Protein AF-A0A6N7XTQ5-F1 (afdb_monomer_lite)

InterPro domains:
  IPR001127 Phosphotransferase system, sugar-specific permease EIIA type 1 [PF00358] (87-210)
  IPR001127 Phosphotransferase system, sugar-specific permease EIIA type 1 [PS51093] (103-207)
  IPR001127 Phosphotransferase system, sugar-specific permease EIIA type 1 [TIGR00830] (87-206)
  IPR011055 Duplicated hybrid motif [G3DSA:2.70.70.10] (81-230)
  IPR011055 Duplicated hybrid motif [SSF51261] (85-230)
  IPR050890 Phosphotransferase system EIIA component [PTHR45008] (86-227)

Secondary structure (DSSP, 8-state):
----------------SS--------------------------------------S-SSSS--SSSS-S-PPP--TTS---TT-EEEPSSSEEEEEGGGSS-HHHHTTTT-EEEEEEESSSEEE-SSSEEEEEE-TTSSEEEEEESSS-EEEEEESSSGGGGTTTTEEES--TT-EE-TT-EEEEE-HHHHHHTTS---EEEEE--S-TT--EEE--EEE-TTSEEEEE-

Organism: NCBI:txid2652279

Foldseek 3Di:
DDDDDDDDDDDDDPPPDPDDDDDDDDDDDDDDDDDDDDDDDDDDDDDDDDDDDDDDPPDDPPPPPDQDDPPPDDDDPPQQDDAWDFFFFQAWAFKDAQCVDPDCCRNVCVQAGWIKGQHPFQWGWGRAFFFFADAGQLRQKTWTAHPSGWIKIKGWWDPSSVVSVPQKAAPDDHRDGHGQLHTGIGGDCCVCVVVVTGGMIIMGGRDPDPPKDKDADGTGHHRRHTGITID

Structure (mmCIF, N/CA/C/O backbone):
data_AF-A0A6N7XTQ5-F1
#
_entry.id   AF-A0A6N7XTQ5-F1
#
loop_
_atom_site.group_PDB
_atom_site.id
_atom_site.type_symbol
_atom_site.label_atom_id
_atom_site.label_alt_id
_atom_site.label_comp_id
_atom_site.label_asym_id
_atom_site.label_entity_id
_atom_site.label_seq_id
_atom_site.pdbx_PDB_ins_code
_atom_site.Cartn_x
_atom_site.Cartn_y
_atom_site.Cartn_z
_atom_site.occupancy
_atom_site.B_iso_or_equiv
_atom_site.auth_seq_id
_atom_site.auth_comp_id
_atom_site.auth_asym_id
_atom_site.auth_atom_id
_atom_site.pdbx_PDB_model_num
ATOM 1 N N . MET A 1 1 ? 7.850 7.878 -57.734 1.00 38.47 1 MET A N 1
ATOM 2 C CA . MET A 1 1 ? 9.104 8.313 -58.405 1.00 38.47 1 MET A CA 1
ATOM 3 C C . MET A 1 1 ? 9.127 9.841 -58.423 1.00 38.47 1 MET A C 1
ATOM 5 O O . MET A 1 1 ? 8.024 10.364 -58.547 1.00 38.47 1 MET A O 1
ATOM 9 N N . PRO A 1 2 ? 10.278 10.559 -58.374 1.00 47.88 2 PRO A N 1
ATOM 10 C CA . PRO A 1 2 ? 11.651 10.176 -57.954 1.00 47.88 2 PRO A CA 1
ATOM 11 C C . PRO A 1 2 ? 11.787 10.187 -56.404 1.00 47.88 2 PRO A C 1
ATOM 13 O O . PRO A 1 2 ? 10.756 10.199 -55.745 1.00 47.88 2 PRO A O 1
ATOM 16 N N . ARG A 1 3 ? 12.944 10.078 -55.713 1.00 35.97 3 ARG A N 1
ATOM 17 C CA . ARG A 1 3 ? 14.326 9.633 -56.060 1.00 35.97 3 ARG A CA 1
ATOM 18 C C . ARG A 1 3 ? 15.488 10.650 -56.296 1.00 35.97 3 ARG A C 1
ATOM 20 O O . ARG A 1 3 ? 16.311 10.402 -57.171 1.00 35.97 3 ARG A O 1
ATOM 27 N N . TRP A 1 4 ? 15.643 11.691 -55.467 1.00 31.36 4 TRP A N 1
ATOM 28 C CA . TRP A 1 4 ? 16.930 12.394 -55.169 1.00 31.36 4 TRP A CA 1
ATOM 29 C C . TRP A 1 4 ? 17.080 12.442 -53.621 1.00 31.36 4 TRP A C 1
ATOM 31 O O . TRP A 1 4 ? 16.071 12.675 -52.967 1.00 31.36 4 TRP A O 1
ATOM 41 N N . ARG A 1 5 ? 18.159 12.006 -52.932 1.00 36.38 5 ARG A N 1
ATOM 42 C CA . ARG A 1 5 ? 19.589 12.438 -52.881 1.00 36.38 5 ARG A CA 1
ATOM 43 C C . ARG A 1 5 ? 19.755 13.900 -52.392 1.00 36.38 5 ARG A C 1
ATOM 45 O O . ARG A 1 5 ? 19.101 14.763 -52.954 1.00 36.38 5 ARG A O 1
ATOM 52 N N . SER A 1 6 ? 20.567 14.244 -51.371 1.00 37.03 6 SER A N 1
ATOM 53 C CA . SER A 1 6 ? 21.708 13.547 -50.711 1.00 37.03 6 SER A CA 1
ATOM 54 C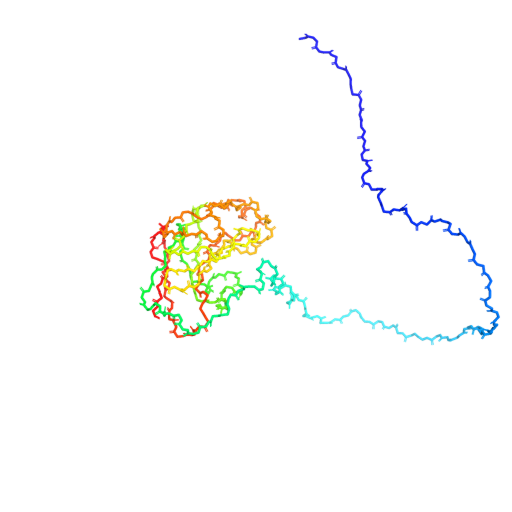 C . SER A 1 6 ? 21.899 13.896 -49.209 1.00 37.03 6 SER A C 1
ATOM 56 O O . SER A 1 6 ? 21.392 14.909 -48.743 1.00 37.03 6 SER A O 1
ATOM 58 N N . SER A 1 7 ? 22.693 13.087 -48.487 1.00 38.50 7 SER A N 1
ATOM 59 C CA . SER A 1 7 ? 23.313 13.337 -47.152 1.00 38.50 7 SER A CA 1
ATOM 60 C C . SER A 1 7 ? 24.531 14.319 -47.251 1.00 38.50 7 SER A C 1
ATOM 62 O O . SER A 1 7 ? 24.728 14.791 -48.375 1.00 38.50 7 SER A O 1
ATOM 64 N N . PRO A 1 8 ? 25.392 14.625 -46.221 1.00 48.84 8 PRO A N 1
ATOM 65 C CA . PRO A 1 8 ? 25.705 13.893 -44.961 1.00 48.84 8 PRO A CA 1
ATOM 66 C C . PRO A 1 8 ? 26.012 14.713 -43.660 1.00 48.84 8 PRO A C 1
ATOM 68 O O . PRO A 1 8 ? 26.135 15.931 -43.696 1.00 48.84 8 PRO A O 1
ATOM 71 N N . SER A 1 9 ? 26.263 13.976 -42.552 1.00 35.12 9 SER A N 1
ATOM 72 C CA . SER A 1 9 ? 27.013 14.357 -41.314 1.00 35.12 9 SER A CA 1
ATOM 73 C C . SER A 1 9 ? 26.434 15.522 -40.455 1.00 35.12 9 SER A C 1
ATOM 75 O O . SER A 1 9 ? 25.570 16.258 -40.904 1.00 35.12 9 SER A O 1
ATOM 77 N N . TRP A 1 10 ? 26.714 15.693 -39.149 1.00 28.66 10 TRP A N 1
ATOM 78 C CA . TRP A 1 10 ? 27.982 15.642 -38.389 1.00 28.66 10 TRP A CA 1
ATOM 79 C C . TRP A 1 10 ? 27.887 15.050 -36.964 1.00 28.66 10 TRP A C 1
ATOM 81 O O . TRP A 1 10 ? 26.811 14.826 -36.420 1.00 28.66 10 TRP A O 1
ATOM 91 N N . TRP A 1 11 ? 29.059 14.796 -36.368 1.00 27.91 11 TRP A N 1
ATOM 92 C CA . TRP A 1 11 ? 29.267 14.133 -35.071 1.00 27.91 11 TRP A CA 1
ATOM 93 C C . TRP A 1 11 ? 29.486 15.149 -33.924 1.00 27.91 11 TRP A C 1
ATOM 95 O O . TRP A 1 11 ? 30.121 16.177 -34.134 1.00 27.91 11 TRP A O 1
ATOM 105 N N . THR A 1 12 ? 29.001 14.824 -32.716 1.00 35.66 12 THR A N 1
ATOM 106 C CA . THR A 1 12 ? 29.481 15.227 -31.362 1.00 35.66 12 THR A CA 1
ATOM 107 C C . THR A 1 12 ? 30.146 16.607 -31.122 1.00 35.66 12 THR A C 1
ATOM 109 O O . THR A 1 12 ? 31.218 16.863 -31.664 1.00 35.66 12 THR A O 1
ATOM 112 N N . SER A 1 13 ? 29.685 17.402 -30.129 1.00 36.38 13 SER A N 1
ATOM 113 C CA . SER A 1 13 ? 30.591 18.171 -29.213 1.00 36.38 13 SER A CA 1
ATOM 114 C C . SER A 1 13 ? 29.922 19.014 -28.093 1.00 36.38 13 SER A C 1
ATOM 116 O O . SER A 1 13 ? 30.170 20.210 -27.960 1.00 36.38 13 SER A O 1
ATOM 118 N N . SER A 1 14 ? 29.178 18.407 -27.160 1.00 36.53 14 SER A N 1
ATOM 119 C CA . SER A 1 14 ? 28.643 19.102 -25.961 1.00 36.53 14 SER A CA 1
ATOM 120 C C . SER A 1 14 ? 29.577 19.111 -24.725 1.00 36.53 14 SER A C 1
ATOM 122 O O . SER A 1 14 ? 29.123 19.220 -23.590 1.00 36.53 14 SER A O 1
ATOM 124 N N . ARG A 1 15 ? 30.909 19.051 -24.906 1.00 41.84 15 ARG A N 1
ATOM 125 C CA . ARG A 1 15 ? 31.909 19.176 -23.814 1.00 41.84 15 ARG A CA 1
ATOM 126 C C . ARG A 1 15 ? 32.764 20.443 -23.947 1.00 41.84 15 ARG A C 1
ATOM 128 O O . ARG A 1 15 ? 33.962 20.357 -24.220 1.00 41.84 15 ARG A O 1
ATOM 135 N N . ARG A 1 16 ? 32.173 21.639 -23.774 1.00 41.66 16 ARG A N 1
ATOM 136 C CA . ARG A 1 16 ? 32.945 22.905 -23.831 1.00 41.66 16 ARG A CA 1
ATOM 137 C C . ARG A 1 16 ? 32.395 24.105 -23.028 1.00 41.66 16 ARG A C 1
ATOM 139 O O . ARG A 1 16 ? 32.577 25.241 -23.449 1.00 41.66 16 ARG A O 1
ATOM 146 N N . CYS A 1 17 ? 31.791 23.886 -21.852 1.00 39.03 17 CYS A N 1
ATOM 147 C CA . CYS A 1 17 ? 31.329 24.988 -20.978 1.00 39.03 17 CYS A CA 1
ATOM 148 C C . CYS A 1 17 ? 32.229 25.281 -19.750 1.00 39.03 17 CYS A C 1
ATOM 150 O O . CYS A 1 17 ? 32.142 26.357 -19.166 1.00 39.03 17 CYS A O 1
ATOM 152 N N . CYS A 1 18 ? 33.142 24.379 -19.366 1.00 37.47 18 CYS A N 1
ATOM 153 C CA . CYS A 1 18 ? 33.957 24.511 -18.145 1.00 37.47 18 CYS A CA 1
ATOM 154 C C . CYS A 1 18 ? 35.433 24.882 -18.431 1.00 37.47 18 CYS A C 1
ATOM 156 O O . CYS A 1 18 ? 36.343 24.123 -18.105 1.00 37.47 18 CYS A O 1
ATOM 158 N N . ARG A 1 19 ? 35.693 26.023 -19.103 1.00 39.22 19 ARG A N 1
ATOM 159 C CA . ARG A 1 19 ? 37.057 26.608 -19.242 1.00 39.22 19 ARG A CA 1
ATOM 160 C C . ARG A 1 19 ? 37.073 28.077 -19.729 1.00 39.22 19 ARG A C 1
ATOM 162 O O . ARG A 1 19 ? 37.626 28.389 -20.779 1.00 39.22 19 ARG A O 1
ATOM 169 N N . ARG A 1 20 ? 36.489 29.012 -18.961 1.00 37.22 20 ARG A N 1
ATOM 170 C CA . ARG A 1 20 ? 36.657 30.476 -19.161 1.00 37.22 20 ARG A CA 1
ATOM 171 C C . ARG A 1 20 ? 36.649 31.265 -17.837 1.00 37.22 20 ARG A C 1
ATOM 173 O O . ARG A 1 20 ? 35.650 31.891 -17.502 1.00 37.22 20 ARG A O 1
ATOM 180 N N . ARG A 1 21 ? 37.770 31.270 -17.098 1.00 36.22 21 ARG A N 1
ATOM 181 C CA . ARG A 1 21 ? 38.039 32.251 -16.014 1.00 36.22 21 ARG A CA 1
ATOM 182 C C . ARG A 1 21 ? 39.536 32.388 -15.661 1.00 36.22 21 ARG A C 1
ATOM 184 O O . ARG A 1 21 ? 39.934 32.261 -14.513 1.00 36.22 21 ARG A O 1
ATOM 191 N N . GLN A 1 22 ? 40.373 32.654 -16.668 1.00 36.47 22 GLN A N 1
ATOM 192 C CA . GLN A 1 22 ? 41.776 33.073 -16.498 1.00 36.47 22 GLN A CA 1
ATOM 193 C C . GLN A 1 22 ? 42.164 34.074 -17.601 1.00 36.47 22 GLN A C 1
ATOM 195 O O . GLN A 1 22 ? 42.159 33.686 -18.767 1.00 36.47 22 GLN A O 1
ATOM 200 N N . ALA A 1 23 ? 42.467 35.329 -17.233 1.00 33.12 23 ALA A N 1
ATOM 201 C CA . ALA A 1 23 ? 43.333 36.311 -17.925 1.00 33.12 23 ALA A CA 1
ATOM 202 C C . ALA A 1 23 ? 43.114 37.730 -17.347 1.00 33.12 23 ALA A C 1
ATOM 204 O O . ALA A 1 23 ? 41.965 38.086 -17.096 1.00 33.12 23 ALA A O 1
ATOM 205 N N . ARG A 1 24 ? 44.184 38.554 -17.281 1.00 38.94 24 ARG A N 1
ATOM 206 C CA . ARG A 1 24 ? 44.233 39.960 -16.775 1.00 38.94 24 ARG A CA 1
ATOM 207 C C . ARG A 1 24 ? 44.002 40.051 -15.243 1.00 38.94 24 ARG A C 1
ATOM 209 O O . ARG A 1 24 ? 43.007 39.535 -14.758 1.00 38.94 24 ARG A O 1
ATOM 216 N N . GLY A 1 25 ? 44.858 40.629 -14.389 1.00 30.44 25 GLY A N 1
ATOM 217 C CA . GLY A 1 25 ? 46.090 41.425 -14.569 1.00 30.44 25 GLY A CA 1
ATOM 218 C C . GLY A 1 25 ? 45.796 42.927 -14.713 1.00 30.44 25 GLY A C 1
ATOM 219 O O . GLY A 1 25 ? 44.941 43.268 -15.522 1.00 30.44 25 GLY A O 1
ATOM 220 N N . THR A 1 26 ? 46.449 43.872 -14.014 1.00 35.06 26 THR A N 1
ATOM 221 C CA . THR A 1 26 ? 47.544 43.841 -12.990 1.00 35.06 26 THR A CA 1
ATOM 222 C C . THR A 1 26 ? 47.615 45.265 -12.341 1.00 35.06 26 THR A C 1
ATOM 224 O O . THR A 1 26 ? 46.973 46.162 -12.875 1.00 35.06 26 THR A O 1
ATOM 227 N N . THR A 1 27 ? 48.296 45.646 -11.240 1.00 34.34 27 THR A N 1
ATOM 228 C CA . THR A 1 27 ? 49.476 45.130 -10.487 1.00 34.34 27 THR A CA 1
ATOM 229 C C . THR A 1 27 ? 49.311 45.432 -8.953 1.00 34.34 27 THR A C 1
ATOM 231 O O . THR A 1 27 ? 48.258 45.042 -8.473 1.00 34.34 27 THR A O 1
ATOM 234 N N . LEU A 1 28 ? 50.142 46.065 -8.077 1.00 32.34 28 LEU A N 1
ATOM 235 C CA . LEU A 1 28 ? 51.505 46.679 -8.043 1.00 32.34 28 LEU A CA 1
ATOM 236 C C . LEU A 1 28 ? 52.006 46.852 -6.560 1.00 32.34 28 LEU A C 1
ATOM 238 O O . LEU A 1 28 ? 51.228 47.305 -5.734 1.00 32.34 28 LEU A O 1
ATOM 242 N N . ARG A 1 29 ? 53.310 46.625 -6.276 1.00 31.41 29 ARG A N 1
ATOM 243 C CA . ARG A 1 29 ? 54.172 47.126 -5.145 1.00 31.41 29 ARG A CA 1
ATOM 244 C C . ARG A 1 29 ? 53.868 46.849 -3.642 1.00 31.41 29 ARG A C 1
ATOM 246 O O . ARG A 1 29 ? 52.873 47.301 -3.100 1.00 31.41 29 ARG A O 1
ATOM 253 N N . GLY A 1 30 ? 54.921 46.378 -2.945 1.00 29.55 30 GLY A N 1
ATOM 254 C CA . GLY A 1 30 ? 55.167 46.520 -1.489 1.00 29.55 30 GLY A CA 1
ATOM 255 C C . GLY A 1 30 ? 54.893 45.253 -0.654 1.00 29.55 30 GLY A C 1
ATOM 256 O O . GLY A 1 30 ? 53.843 44.656 -0.831 1.00 29.55 30 GLY A O 1
ATOM 257 N N . LEU A 1 31 ? 55.761 44.776 0.256 1.00 36.19 31 LEU A N 1
ATOM 258 C CA . LEU A 1 31 ? 57.140 45.159 0.625 1.00 36.19 31 LEU A CA 1
ATOM 259 C C . LEU A 1 31 ? 58.028 43.908 0.886 1.00 36.19 31 LEU A C 1
ATOM 261 O O . LEU A 1 31 ? 57.532 42.799 1.048 1.00 36.19 31 LEU A O 1
ATOM 265 N N . ARG A 1 32 ? 59.346 44.162 0.926 1.00 30.98 32 ARG A N 1
ATOM 266 C CA . ARG A 1 32 ? 60.434 43.538 1.725 1.00 30.98 32 ARG A CA 1
ATOM 267 C C . ARG A 1 32 ? 60.020 42.732 2.970 1.00 30.98 32 ARG A C 1
ATOM 269 O O . ARG A 1 32 ? 59.033 43.091 3.599 1.00 30.98 32 ARG A O 1
ATOM 276 N N . ASP A 1 33 ? 60.803 41.793 3.509 1.00 32.06 33 ASP A N 1
ATOM 277 C CA . ASP A 1 33 ? 62.029 41.051 3.114 1.00 32.06 33 ASP A CA 1
ATOM 278 C C . ASP A 1 33 ? 62.091 39.827 4.080 1.00 32.06 33 ASP A C 1
ATOM 280 O O . ASP A 1 33 ? 61.643 39.966 5.219 1.00 32.06 33 ASP A O 1
ATOM 284 N N . GLY A 1 34 ? 62.636 38.648 3.717 1.00 30.77 34 GLY A N 1
ATOM 285 C CA . GLY A 1 34 ? 62.798 37.565 4.722 1.00 30.77 34 GLY A CA 1
ATOM 286 C C . GLY A 1 34 ? 63.024 36.113 4.261 1.00 30.77 34 GLY A C 1
ATOM 287 O O . GLY A 1 34 ? 62.082 35.351 4.094 1.00 30.77 34 GLY A O 1
ATOM 288 N N . SER A 1 35 ? 64.299 35.731 4.147 1.00 30.83 35 SER A N 1
ATOM 289 C CA . SER A 1 35 ? 64.897 34.389 4.353 1.00 30.83 35 SER A CA 1
ATOM 290 C C . SER A 1 35 ? 64.016 33.210 4.845 1.00 30.83 35 SER A C 1
ATOM 292 O O . SER A 1 35 ? 63.544 33.249 5.979 1.00 30.83 35 SER A O 1
ATOM 294 N N . ALA A 1 36 ? 63.983 32.089 4.094 1.00 32.56 36 ALA A N 1
ATOM 295 C CA . ALA A 1 36 ? 64.642 30.819 4.497 1.00 32.56 36 ALA A CA 1
ATOM 296 C C . ALA A 1 36 ? 64.381 29.623 3.537 1.00 32.56 36 ALA A C 1
ATOM 298 O O . ALA A 1 36 ? 63.242 29.240 3.283 1.00 32.56 36 ALA A O 1
ATOM 299 N N . ALA A 1 37 ? 65.458 28.978 3.075 1.00 34.47 37 ALA A N 1
ATOM 300 C CA . ALA A 1 37 ? 65.531 27.642 2.450 1.00 34.47 37 ALA A CA 1
ATOM 301 C C . ALA A 1 37 ? 67.013 27.185 2.550 1.00 34.47 37 ALA A C 1
ATOM 303 O O . ALA A 1 37 ? 67.866 28.075 2.497 1.00 34.47 37 ALA A O 1
ATOM 304 N N . PRO A 1 38 ? 67.368 25.884 2.705 1.00 42.41 38 PRO A N 1
ATOM 305 C CA . PRO A 1 38 ? 66.877 24.780 1.868 1.00 42.41 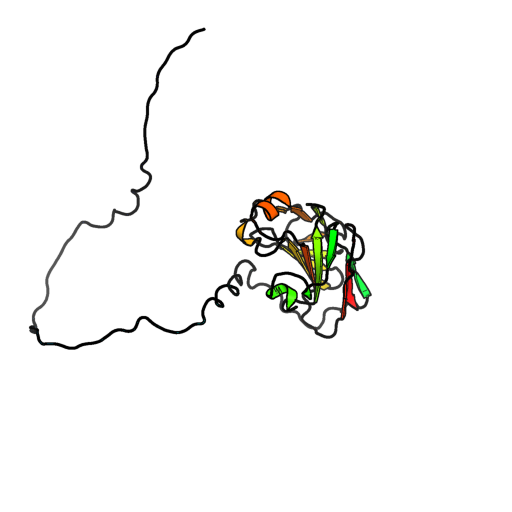38 PRO A CA 1
ATOM 306 C C . PRO A 1 38 ? 66.584 23.437 2.595 1.00 42.41 38 PRO A C 1
ATOM 308 O O . PRO A 1 38 ? 66.628 23.325 3.815 1.00 42.41 38 PRO A O 1
ATOM 311 N N . ARG A 1 39 ? 66.275 22.404 1.793 1.00 36.34 39 ARG A N 1
ATOM 312 C CA . ARG A 1 39 ? 66.266 20.955 2.128 1.00 36.34 39 ARG A CA 1
ATOM 313 C C . ARG A 1 39 ? 67.688 20.352 1.874 1.00 36.34 39 ARG A C 1
ATOM 315 O O . ARG A 1 39 ? 68.573 21.154 1.577 1.00 36.34 39 ARG A O 1
ATOM 322 N N . PRO A 1 40 ? 67.941 19.014 1.792 1.00 53.19 40 PRO A N 1
ATOM 323 C CA . PRO A 1 40 ? 67.160 17.824 2.195 1.00 53.19 40 PRO A CA 1
ATOM 324 C C . PRO A 1 40 ? 67.952 16.700 2.927 1.00 53.19 40 PRO A C 1
ATOM 326 O O . PRO A 1 40 ? 69.081 16.383 2.564 1.00 53.19 40 PRO A O 1
ATOM 329 N N . SER A 1 41 ? 67.292 15.963 3.826 1.00 30.66 41 SER A N 1
ATOM 330 C CA . SER A 1 41 ? 67.647 14.588 4.253 1.00 30.66 41 SER A CA 1
ATOM 331 C C . SER A 1 41 ? 66.525 14.017 5.145 1.00 30.66 41 SER A C 1
ATOM 333 O O . SER A 1 41 ? 65.798 14.796 5.753 1.00 30.66 41 SER A O 1
ATOM 335 N N . ALA A 1 42 ? 66.287 12.707 5.278 1.00 30.36 42 ALA A N 1
ATOM 336 C CA . ALA A 1 42 ? 66.548 11.556 4.401 1.00 30.36 42 ALA A CA 1
ATOM 337 C C . ALA A 1 42 ? 65.627 10.377 4.833 1.00 30.36 42 ALA A C 1
ATOM 339 O O . ALA A 1 42 ? 64.963 10.474 5.856 1.00 30.36 42 ALA A O 1
ATOM 340 N N . LEU A 1 43 ? 65.614 9.286 4.051 1.00 34.34 43 LEU A N 1
ATOM 341 C CA . LEU A 1 43 ? 65.415 7.876 4.464 1.00 34.34 43 LEU A CA 1
ATOM 342 C C . LEU A 1 43 ? 64.492 7.534 5.666 1.00 34.34 43 LEU A C 1
ATOM 344 O O . LEU A 1 43 ? 64.878 7.746 6.808 1.00 34.34 43 LEU A O 1
ATOM 348 N N . LEU A 1 44 ? 63.377 6.839 5.387 1.00 36.12 44 LEU A N 1
ATOM 349 C CA . LEU A 1 44 ? 62.858 5.582 6.002 1.00 36.12 44 LEU A CA 1
ATOM 350 C C . LEU A 1 44 ? 61.376 5.435 5.559 1.00 36.12 44 LEU A C 1
ATOM 352 O O . LEU A 1 44 ? 60.623 6.398 5.590 1.00 36.12 44 LEU A O 1
ATOM 356 N N . SER A 1 45 ? 60.943 4.347 4.915 1.00 29.97 45 SER A N 1
ATOM 357 C CA . SER A 1 45 ? 60.805 2.958 5.398 1.00 29.97 45 SER A CA 1
ATOM 358 C C . SER A 1 45 ? 59.520 2.688 6.190 1.00 29.97 45 SER A C 1
ATOM 360 O O . SER A 1 45 ? 59.536 2.624 7.415 1.00 29.97 45 SER A O 1
ATOM 362 N N . CYS A 1 46 ? 58.438 2.414 5.462 1.00 32.91 46 CYS A N 1
ATOM 363 C CA . CYS A 1 46 ? 57.661 1.171 5.572 1.00 32.91 46 CYS A CA 1
ATOM 364 C C . CYS A 1 46 ? 56.881 0.997 4.251 1.00 32.91 46 CYS A C 1
ATOM 366 O O . CYS A 1 46 ? 56.620 1.973 3.554 1.00 32.91 46 CYS A O 1
ATOM 368 N N . GLY A 1 47 ? 56.589 -0.212 3.775 1.00 31.28 47 GLY A N 1
ATOM 369 C CA . GLY A 1 47 ? 56.175 -1.373 4.565 1.00 31.28 47 GLY A CA 1
ATOM 370 C C . GLY A 1 47 ? 54.648 -1.331 4.613 1.00 31.28 47 GLY A C 1
ATOM 371 O O . GLY A 1 47 ? 54.076 -0.656 5.453 1.00 31.28 47 GLY A O 1
ATOM 372 N N . CYS A 1 48 ? 53.982 -1.769 3.545 1.00 32.94 48 CYS A N 1
ATOM 373 C CA . CYS A 1 48 ? 53.515 -3.152 3.428 1.00 32.94 48 CYS A CA 1
ATOM 374 C C . CYS A 1 48 ? 52.524 -3.508 4.545 1.00 32.94 48 CYS A C 1
ATOM 376 O O . CYS A 1 48 ? 52.947 -3.752 5.666 1.00 32.94 48 CYS A O 1
ATOM 378 N N . PHE A 1 49 ? 51.235 -3.589 4.207 1.00 33.91 49 PHE A N 1
ATOM 379 C CA . PHE A 1 49 ? 50.476 -4.839 4.324 1.00 33.91 49 PHE A CA 1
ATOM 380 C C . PHE A 1 49 ? 49.158 -4.714 3.546 1.00 33.91 49 PHE A C 1
ATOM 382 O O . PHE A 1 49 ? 48.356 -3.823 3.807 1.00 33.91 49 PHE A O 1
ATOM 389 N N . CYS A 1 50 ? 48.932 -5.604 2.579 1.00 41.25 50 CYS A N 1
ATOM 390 C CA . CYS A 1 50 ? 47.627 -5.785 1.944 1.00 41.25 50 CYS A CA 1
ATOM 391 C C . CYS A 1 50 ? 47.025 -7.082 2.487 1.00 41.25 50 CYS A C 1
ATOM 393 O O . CYS A 1 50 ? 47.143 -8.124 1.844 1.00 41.25 50 CYS A O 1
ATOM 395 N N . TRP A 1 51 ? 46.458 -7.050 3.701 1.00 27.47 51 TRP A N 1
ATOM 396 C CA . TRP A 1 51 ? 45.684 -8.186 4.208 1.00 27.47 51 TRP A CA 1
ATOM 397 C C . TRP A 1 51 ? 44.787 -7.872 5.413 1.00 27.47 51 TRP A C 1
ATOM 399 O O . TRP A 1 51 ? 45.120 -7.034 6.242 1.00 27.47 51 TRP A O 1
ATOM 409 N N . PHE A 1 52 ? 43.725 -8.679 5.504 1.00 29.83 52 PHE A N 1
ATOM 410 C CA . PHE A 1 52 ? 42.794 -8.899 6.620 1.00 29.83 52 PHE A CA 1
ATOM 411 C C . PHE A 1 52 ? 41.795 -7.810 7.047 1.00 29.83 52 PHE A C 1
ATOM 413 O O . PHE A 1 52 ? 42.101 -6.628 7.129 1.00 29.83 52 PHE A O 1
ATOM 420 N N . LEU A 1 53 ? 40.604 -8.332 7.389 1.00 33.50 53 LEU A N 1
ATOM 421 C CA . LEU A 1 53 ? 39.350 -7.681 7.792 1.00 33.50 53 LEU A CA 1
ATOM 422 C C . LEU A 1 53 ? 38.792 -6.670 6.761 1.00 33.50 53 LEU A C 1
ATOM 424 O O . LEU A 1 53 ? 39.511 -5.911 6.129 1.00 33.50 53 LEU A O 1
ATOM 428 N N . GLY A 1 54 ? 37.491 -6.642 6.488 1.00 36.62 54 GLY A N 1
ATOM 429 C CA . GLY A 1 54 ? 36.372 -7.236 7.225 1.00 36.62 54 GLY A CA 1
ATOM 430 C C . GLY A 1 54 ? 35.411 -6.121 7.619 1.00 36.62 54 GLY A C 1
ATOM 431 O O . GLY A 1 54 ? 35.867 -5.077 8.061 1.00 36.62 54 GLY A O 1
ATOM 432 N N . GLU A 1 55 ? 34.110 -6.343 7.422 1.00 47.34 55 GLU A N 1
ATOM 433 C CA . GLU A 1 55 ? 33.025 -5.412 7.776 1.00 47.34 55 GLU A CA 1
ATOM 434 C C . GLU A 1 55 ? 33.119 -3.996 7.165 1.00 47.34 55 GLU A C 1
ATOM 436 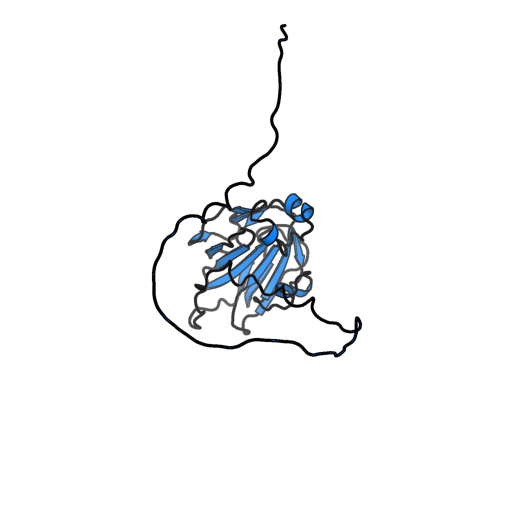O O . GLU A 1 55 ? 33.784 -3.112 7.697 1.00 47.34 55 GLU A O 1
ATOM 441 N N . ARG A 1 56 ? 32.360 -3.752 6.079 1.00 38.06 56 ARG A N 1
ATOM 442 C CA . ARG A 1 56 ? 31.616 -2.490 5.816 1.00 38.06 56 ARG A CA 1
ATOM 443 C C . ARG A 1 56 ? 30.838 -2.538 4.495 1.00 38.06 56 ARG A C 1
ATOM 445 O O . ARG A 1 56 ? 31.126 -1.809 3.552 1.00 38.06 56 ARG A O 1
ATOM 452 N N . CYS A 1 57 ? 29.799 -3.372 4.462 1.00 27.38 57 CYS A N 1
ATOM 453 C CA . CYS A 1 57 ? 28.698 -3.228 3.498 1.00 27.38 57 CYS A CA 1
ATOM 454 C C . CYS A 1 57 ? 27.408 -2.680 4.153 1.00 27.38 57 CYS A C 1
ATOM 456 O O . CYS A 1 57 ? 26.447 -2.361 3.464 1.00 27.38 57 CYS A O 1
ATOM 458 N N . LEU A 1 58 ? 27.402 -2.519 5.483 1.00 31.55 58 LEU A N 1
ATOM 459 C CA . LEU A 1 58 ? 26.257 -2.079 6.285 1.00 31.55 58 LEU A CA 1
ATOM 460 C C . LEU A 1 58 ? 26.332 -0.572 6.613 1.00 31.55 58 LEU A C 1
ATOM 462 O O . LEU A 1 58 ? 26.449 -0.195 7.775 1.00 31.55 58 LEU A O 1
ATOM 466 N N . LEU A 1 59 ? 26.344 0.301 5.594 1.00 31.47 59 LEU A N 1
ATOM 467 C CA . LEU A 1 59 ? 26.282 1.761 5.814 1.00 31.47 59 LEU A CA 1
ATOM 468 C C . LEU A 1 59 ? 25.737 2.584 4.625 1.00 31.47 59 LEU A C 1
ATOM 470 O O . LEU A 1 59 ? 26.232 3.675 4.360 1.00 31.47 59 LEU A O 1
ATOM 474 N N . MET A 1 60 ? 24.739 2.069 3.896 1.00 30.16 60 MET A N 1
ATOM 475 C CA . MET A 1 60 ? 23.996 2.846 2.877 1.00 30.16 60 MET A CA 1
ATOM 476 C C . MET A 1 60 ? 22.462 2.725 2.980 1.00 30.16 60 MET A C 1
ATOM 478 O O . MET A 1 60 ? 21.758 3.523 2.376 1.00 30.16 60 MET A O 1
ATOM 482 N N . ALA A 1 61 ? 21.933 1.803 3.794 1.00 33.00 61 ALA A N 1
ATOM 483 C CA . ALA A 1 61 ? 20.491 1.550 3.946 1.00 33.00 61 ALA A CA 1
ATOM 484 C C . ALA A 1 61 ? 19.758 2.503 4.926 1.00 33.00 61 ALA A C 1
ATOM 486 O O . ALA A 1 61 ? 18.653 2.211 5.365 1.00 33.00 61 ALA A O 1
ATOM 487 N N . VAL A 1 62 ? 20.367 3.633 5.305 1.00 37.78 62 VAL A N 1
ATOM 488 C CA . VAL A 1 62 ? 19.746 4.667 6.163 1.00 37.78 62 VAL A CA 1
ATOM 489 C C . VAL A 1 62 ? 20.051 6.044 5.567 1.00 37.78 62 VAL A C 1
ATOM 491 O O . VAL A 1 62 ? 20.815 6.832 6.124 1.00 37.78 62 VAL A O 1
ATOM 494 N N . ALA A 1 63 ? 19.528 6.294 4.362 1.00 35.16 63 ALA A N 1
ATOM 495 C CA . ALA A 1 63 ? 19.866 7.485 3.580 1.00 35.16 63 ALA A CA 1
ATOM 496 C C . ALA A 1 63 ? 18.737 8.043 2.686 1.00 35.16 63 ALA A C 1
ATOM 498 O O . ALA A 1 63 ? 19.035 8.801 1.76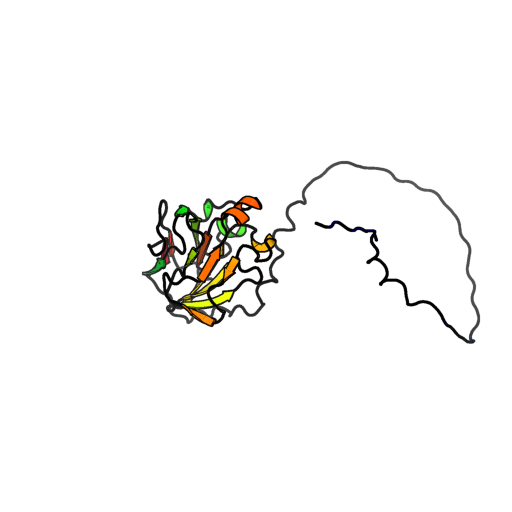7 1.00 35.16 63 ALA A O 1
ATOM 499 N N . ASP A 1 64 ? 17.459 7.773 2.987 1.00 37.50 64 ASP A N 1
ATOM 500 C CA . ASP A 1 64 ? 16.371 8.664 2.540 1.00 37.50 64 ASP A CA 1
ATOM 501 C C . ASP A 1 64 ? 15.490 9.169 3.693 1.00 37.50 64 ASP A C 1
ATOM 503 O O . ASP A 1 64 ? 14.289 8.931 3.784 1.00 37.50 64 ASP A O 1
ATOM 507 N N . LYS A 1 65 ? 16.125 9.942 4.577 1.00 36.59 65 LYS A N 1
ATOM 508 C CA . LYS A 1 65 ? 15.442 10.850 5.509 1.00 36.59 65 LYS A CA 1
ATOM 509 C C . LYS A 1 65 ? 15.271 12.248 4.876 1.00 36.59 65 LYS A C 1
ATOM 511 O O . LYS A 1 65 ? 15.478 13.249 5.553 1.00 36.59 65 LYS A O 1
ATOM 516 N N . SER A 1 66 ? 15.043 12.332 3.554 1.00 36.72 66 SER A N 1
ATOM 517 C CA . SER A 1 66 ? 15.112 13.600 2.798 1.00 36.72 66 SER A CA 1
ATOM 518 C C . SER A 1 66 ? 14.053 13.776 1.692 1.00 36.72 66 SER A C 1
ATOM 520 O O . SER A 1 66 ? 13.829 14.904 1.237 1.00 36.72 66 SER A O 1
ATOM 522 N N . ALA A 1 67 ? 13.380 12.707 1.257 1.00 42.06 67 ALA A N 1
ATOM 523 C CA . ALA A 1 67 ? 12.244 12.772 0.337 1.00 42.06 67 ALA A CA 1
ATOM 524 C C . ALA A 1 67 ? 10.924 13.130 1.037 1.00 42.06 67 ALA A C 1
ATOM 526 O O . ALA A 1 67 ? 10.092 13.801 0.422 1.00 42.06 67 ALA A O 1
ATOM 527 N N . LEU A 1 68 ? 10.764 12.747 2.309 1.00 40.03 68 LEU A N 1
ATOM 528 C CA . LEU A 1 68 ? 9.757 13.309 3.211 1.00 40.03 68 LEU A CA 1
ATOM 529 C C . LEU A 1 68 ? 10.280 14.642 3.771 1.00 40.03 68 LEU A C 1
ATOM 531 O O . LEU A 1 68 ? 11.453 14.746 4.132 1.00 40.03 68 LEU A O 1
ATOM 535 N N . GLY A 1 69 ? 9.426 15.666 3.824 1.00 35.22 69 GLY A N 1
ATOM 536 C CA . GLY A 1 69 ? 9.750 16.923 4.504 1.00 35.22 69 GLY A CA 1
ATOM 537 C C . GLY A 1 69 ? 9.781 16.743 6.024 1.00 35.22 69 GLY A C 1
ATOM 538 O O . GLY A 1 69 ? 9.047 15.917 6.563 1.00 35.22 69 GLY A O 1
ATOM 539 N N . GLU A 1 70 ? 10.588 17.541 6.728 1.00 46.56 70 GLU A N 1
ATOM 540 C CA . GLU A 1 70 ? 10.650 17.567 8.204 1.00 46.56 70 GLU A CA 1
ATOM 541 C C . GLU A 1 70 ? 9.445 18.336 8.809 1.00 46.56 70 GLU A C 1
ATOM 543 O O . GLU A 1 70 ? 9.599 19.141 9.720 1.00 46.56 70 GLU A O 1
ATOM 548 N N . ASP A 1 71 ? 8.243 18.064 8.286 1.00 39.94 71 ASP A N 1
ATOM 549 C CA . ASP A 1 71 ? 6.934 18.597 8.700 1.00 39.94 71 ASP A CA 1
ATOM 550 C C . ASP A 1 71 ? 5.940 17.452 9.017 1.00 39.94 71 ASP A C 1
ATOM 552 O O . ASP A 1 71 ? 4.721 17.619 8.947 1.00 39.94 71 ASP A O 1
ATOM 556 N N . LEU A 1 72 ? 6.442 16.259 9.376 1.00 46.03 72 LEU A N 1
ATOM 557 C CA . LEU A 1 72 ? 5.599 15.227 9.990 1.00 46.03 72 LEU A CA 1
ATOM 558 C C . LEU A 1 72 ? 5.060 15.776 11.324 1.00 46.03 72 LEU A C 1
ATOM 560 O O . LEU A 1 72 ? 5.866 16.138 12.188 1.00 46.03 72 LEU A O 1
ATOM 564 N N . PRO A 1 73 ? 3.730 15.859 11.523 1.00 42.47 73 PRO A N 1
ATOM 565 C CA . PRO A 1 73 ? 3.174 16.426 12.740 1.00 42.47 73 PRO A CA 1
ATOM 566 C C . PRO A 1 73 ? 3.571 15.566 13.940 1.00 42.47 73 PRO A C 1
ATOM 568 O O . PRO A 1 73 ? 3.414 14.346 13.924 1.00 42.47 73 PRO A O 1
ATOM 571 N N . ALA A 1 74 ? 4.065 16.207 15.000 1.00 41.03 74 ALA A N 1
ATOM 572 C CA . ALA A 1 74 ? 4.318 15.518 16.256 1.00 41.03 74 ALA A CA 1
ATOM 573 C C . ALA A 1 74 ? 2.994 14.942 16.780 1.00 41.03 74 ALA A C 1
ATOM 575 O O . ALA A 1 74 ? 2.044 15.687 17.026 1.00 41.03 74 ALA A O 1
ATOM 576 N N . THR A 1 75 ? 2.933 13.621 16.933 1.00 44.66 75 THR A N 1
ATOM 577 C CA . THR A 1 75 ? 1.747 12.890 17.386 1.00 44.66 75 THR A CA 1
ATOM 578 C C . THR A 1 75 ? 1.459 13.211 18.849 1.00 44.66 75 THR A C 1
ATOM 580 O O . THR A 1 75 ? 1.998 12.569 19.755 1.00 44.66 75 THR A O 1
ATOM 583 N N . ASP A 1 76 ? 0.623 14.218 19.103 1.00 46.97 76 ASP A N 1
ATOM 584 C CA . ASP A 1 76 ? 0.113 14.450 20.449 1.00 46.97 76 ASP A CA 1
ATOM 585 C C . ASP A 1 76 ? -0.840 13.313 20.866 1.00 46.97 76 ASP A C 1
ATOM 587 O O . ASP A 1 76 ? -1.587 12.750 20.061 1.00 46.97 76 ASP A O 1
ATOM 591 N N . GLY A 1 77 ? -0.791 12.947 22.147 1.00 47.00 77 GLY A N 1
ATOM 592 C CA . GLY A 1 77 ? -1.550 11.820 22.695 1.00 47.00 77 GLY A CA 1
ATOM 593 C C . GLY A 1 77 ? -3.038 12.097 22.943 1.00 47.00 77 GLY A C 1
ATOM 594 O O . GLY A 1 77 ? -3.644 11.369 23.727 1.00 47.00 77 GLY A O 1
ATOM 595 N N . SER A 1 78 ? -3.627 13.156 22.369 1.00 43.28 78 SER A N 1
ATOM 596 C CA . SER A 1 78 ? -5.033 13.531 22.607 1.00 43.28 78 SER A CA 1
ATOM 597 C C . SER A 1 78 ? -6.019 12.989 21.568 1.00 43.28 78 SER A C 1
ATOM 599 O O . SER A 1 78 ? -7.232 13.021 21.798 1.00 43.28 78 SER A O 1
ATOM 601 N N . ARG A 1 79 ? -5.531 12.471 20.433 1.00 56.66 79 ARG A N 1
ATOM 602 C CA . ARG A 1 79 ? -6.393 11.993 19.344 1.00 56.66 79 ARG A CA 1
ATOM 603 C C . ARG A 1 79 ? -7.162 10.721 19.754 1.00 56.66 79 ARG A C 1
ATOM 605 O O . ARG A 1 79 ? -6.546 9.795 20.286 1.00 56.66 79 ARG A O 1
ATOM 612 N N . PRO A 1 80 ? -8.488 10.622 19.516 1.00 51.16 80 PRO A N 1
ATOM 613 C CA . PRO A 1 80 ? -9.258 9.431 19.879 1.00 51.16 80 PRO A CA 1
ATOM 614 C C . PRO A 1 80 ? -8.746 8.172 19.162 1.00 51.16 80 PRO A C 1
ATOM 616 O O . PRO A 1 80 ? -8.855 8.064 17.945 1.00 51.16 80 PRO A O 1
ATOM 619 N N . ARG A 1 81 ? -8.204 7.204 19.912 1.00 56.56 81 ARG A N 1
ATOM 620 C CA . ARG A 1 81 ? -7.702 5.940 19.344 1.00 56.56 81 ARG A CA 1
ATOM 621 C C . ARG A 1 81 ? -8.873 5.017 18.956 1.00 56.56 81 ARG A C 1
ATOM 623 O O . ARG A 1 81 ? -9.667 4.675 19.838 1.00 56.56 81 ARG A O 1
ATOM 630 N N . PRO A 1 82 ? -8.997 4.590 17.686 1.00 55.66 82 PRO A N 1
ATOM 631 C CA . PRO A 1 82 ? -10.093 3.739 17.235 1.00 55.66 82 PRO A CA 1
ATOM 632 C C . PRO A 1 82 ? -9.814 2.256 17.511 1.00 55.66 82 PRO A C 1
ATOM 634 O O . PRO A 1 82 ? -9.215 1.550 16.702 1.00 55.66 82 PRO A O 1
ATOM 637 N N . ALA A 1 83 ? -10.305 1.757 18.642 1.00 59.38 83 ALA A N 1
ATOM 638 C CA . ALA A 1 83 ? -10.430 0.316 18.834 1.00 59.38 83 ALA A CA 1
ATOM 639 C C . ALA A 1 83 ? -11.514 -0.230 17.882 1.00 59.38 83 ALA A C 1
ATOM 641 O O . ALA A 1 83 ? -12.677 0.173 17.970 1.00 59.38 83 ALA A O 1
ATOM 642 N N . GLY A 1 84 ? -11.144 -1.141 16.980 1.00 74.25 84 GLY A N 1
ATOM 643 C CA . GLY A 1 84 ? -12.050 -1.816 16.045 1.00 74.25 84 GLY A CA 1
ATOM 644 C C . GLY A 1 84 ? -12.086 -1.276 14.608 1.00 74.25 84 GLY A C 1
ATOM 645 O O . GLY A 1 84 ? -12.996 -1.652 13.869 1.00 74.25 84 GLY A O 1
ATOM 646 N N . GLU A 1 85 ? -11.147 -0.420 14.187 1.00 86.31 85 GLU A N 1
ATOM 647 C CA . GLU A 1 85 ? -11.068 0.022 12.784 1.00 86.31 85 GLU A CA 1
ATOM 648 C C . GLU A 1 85 ? -10.554 -1.086 11.852 1.00 86.31 85 GLU A C 1
ATOM 650 O O . GLU A 1 85 ? -9.700 -1.894 12.220 1.00 86.31 85 GLU A O 1
ATOM 655 N N . VAL A 1 86 ? -11.085 -1.116 10.627 1.00 91.94 86 VAL A N 1
ATOM 656 C CA . VAL A 1 86 ? -10.707 -2.061 9.572 1.00 91.94 86 VAL A CA 1
ATOM 657 C C . VAL A 1 86 ? -10.137 -1.289 8.390 1.00 91.94 86 VAL A C 1
ATOM 659 O O . VAL A 1 86 ? -10.786 -0.383 7.867 1.00 91.94 86 VAL A O 1
ATOM 662 N N . LEU A 1 87 ? -8.944 -1.684 7.954 1.00 94.00 87 LEU A N 1
ATOM 663 C CA . LEU A 1 87 ? -8.304 -1.206 6.736 1.00 94.00 87 LEU A CA 1
ATOM 664 C C . LEU A 1 87 ? -8.461 -2.265 5.639 1.00 94.00 87 LEU A C 1
ATOM 666 O O . LEU A 1 87 ? -8.194 -3.455 5.840 1.00 94.00 87 LEU A O 1
ATOM 670 N N . LEU A 1 88 ? -8.894 -1.812 4.471 1.00 96.31 88 LEU A N 1
ATOM 671 C CA . LEU A 1 88 ? -9.144 -2.636 3.299 1.00 96.31 88 LEU A CA 1
ATOM 672 C C . LEU A 1 88 ? -7.853 -2.912 2.519 1.00 96.31 88 LEU A C 1
ATOM 674 O O . LEU A 1 88 ? -6.909 -2.120 2.552 1.00 96.31 88 LEU A O 1
ATOM 678 N N . SER A 1 89 ? -7.824 -4.003 1.754 1.00 96.75 89 SER A N 1
ATOM 679 C CA . SER A 1 89 ? -6.718 -4.290 0.848 1.00 96.75 89 SER A CA 1
ATOM 680 C C . SER A 1 89 ? -6.689 -3.269 -0.293 1.00 96.75 89 SER A C 1
ATOM 682 O O . SER A 1 89 ? -7.682 -3.139 -1.023 1.00 96.75 89 SER A O 1
ATOM 684 N N . PRO A 1 90 ? -5.563 -2.564 -0.510 1.00 96.19 90 PRO A N 1
ATOM 685 C CA . PRO A 1 90 ? -5.449 -1.571 -1.569 1.00 96.19 90 PRO A CA 1
ATOM 686 C C . PRO A 1 90 ? -5.363 -2.217 -2.959 1.00 96.19 90 PRO A C 1
ATOM 688 O O . PRO A 1 90 ? -5.601 -1.542 -3.957 1.00 96.19 90 PRO A O 1
ATOM 691 N N . VAL A 1 91 ? -5.043 -3.513 -3.044 1.00 96.88 91 VAL A N 1
ATOM 692 C CA . VAL A 1 91 ? -4.877 -4.293 -4.282 1.00 96.88 91 VAL A CA 1
ATOM 693 C C . VAL A 1 91 ? -5.491 -5.687 -4.138 1.00 96.88 91 VAL A C 1
ATOM 695 O O . VAL A 1 91 ? -5.652 -6.190 -3.027 1.00 96.88 91 VAL A O 1
ATOM 698 N N . SER A 1 92 ? -5.794 -6.340 -5.259 1.00 96.50 92 SER A N 1
ATOM 699 C CA . SER A 1 92 ? -6.033 -7.787 -5.275 1.00 96.50 92 SER A CA 1
ATOM 700 C C . SER A 1 92 ? -4.689 -8.519 -5.301 1.00 96.50 92 SER A C 1
ATOM 702 O O . SER A 1 92 ? -3.758 -8.071 -5.977 1.00 96.50 92 SER A O 1
ATOM 704 N N . GLY A 1 93 ? -4.567 -9.645 -4.597 1.00 95.75 93 GLY A N 1
ATOM 705 C CA . GLY A 1 93 ? -3.297 -10.368 -4.519 1.00 95.75 93 GLY A CA 1
ATOM 706 C C . GLY A 1 93 ? -3.238 -11.464 -3.456 1.00 95.75 93 GLY A C 1
ATOM 707 O O . GLY A 1 93 ? -4.257 -12.031 -3.058 1.00 95.75 93 GLY A O 1
ATOM 708 N N . MET A 1 94 ? -2.016 -11.767 -3.019 1.00 96.69 94 MET A N 1
ATOM 709 C CA . MET A 1 94 ? -1.721 -12.712 -1.938 1.00 96.69 94 MET A CA 1
ATOM 710 C C . MET A 1 94 ? -1.202 -11.943 -0.720 1.00 96.69 94 MET A C 1
ATOM 712 O O . MET A 1 94 ? -0.102 -11.395 -0.773 1.00 96.69 94 MET A O 1
ATOM 716 N N . ALA A 1 95 ? -1.987 -11.892 0.355 1.00 96.56 95 ALA A N 1
ATOM 717 C CA . ALA A 1 95 ? -1.611 -11.266 1.616 1.00 96.56 95 ALA A CA 1
ATOM 718 C C . ALA A 1 95 ? -0.635 -12.145 2.417 1.00 96.56 95 ALA A C 1
ATOM 720 O O . ALA A 1 95 ? -0.824 -13.357 2.561 1.00 96.56 95 ALA A O 1
ATOM 721 N N . MET A 1 96 ? 0.401 -11.512 2.959 1.00 95.00 96 MET A N 1
ATOM 722 C CA . MET A 1 96 ? 1.500 -12.113 3.709 1.00 95.00 96 MET A CA 1
ATOM 723 C C . MET A 1 96 ? 1.872 -11.239 4.915 1.00 95.00 96 MET A C 1
ATOM 725 O O . MET A 1 96 ? 1.576 -10.040 4.965 1.00 95.00 96 MET A O 1
ATOM 729 N N . ARG A 1 97 ? 2.521 -11.840 5.918 1.00 94.12 97 ARG A N 1
ATOM 730 C CA . ARG A 1 97 ? 2.979 -11.102 7.103 1.00 94.12 97 ARG A CA 1
ATOM 731 C C . ARG A 1 97 ? 4.080 -10.124 6.710 1.00 94.12 97 ARG A C 1
ATOM 733 O O . ARG A 1 97 ? 4.920 -10.452 5.878 1.00 94.12 97 ARG A O 1
ATOM 740 N N . MET A 1 98 ? 4.160 -8.990 7.406 1.00 92.00 98 MET A N 1
ATOM 741 C CA . MET A 1 98 ? 5.287 -8.064 7.247 1.00 92.00 98 MET A CA 1
ATOM 742 C C . MET A 1 98 ? 6.643 -8.732 7.557 1.00 92.00 98 MET A C 1
ATOM 744 O O . MET A 1 98 ? 7.641 -8.414 6.925 1.00 92.00 98 MET A O 1
ATOM 748 N N . SER A 1 99 ? 6.673 -9.718 8.465 1.00 91.06 99 SER A N 1
ATOM 749 C CA . SER A 1 99 ? 7.863 -10.528 8.789 1.00 91.06 99 SER A CA 1
ATOM 750 C C . SER A 1 99 ? 8.415 -11.359 7.629 1.00 91.06 99 SER A C 1
ATOM 752 O O . SER A 1 99 ? 9.541 -11.839 7.715 1.00 91.06 99 SER A O 1
ATOM 754 N N . ASP A 1 100 ? 7.611 -11.578 6.589 1.00 91.38 100 ASP A N 1
ATOM 755 C CA . ASP A 1 100 ? 7.932 -12.449 5.459 1.00 91.38 100 ASP A CA 1
ATOM 756 C C . ASP A 1 100 ? 8.376 -11.627 4.228 1.00 91.38 100 ASP A C 1
ATOM 758 O O . ASP A 1 100 ? 8.566 -12.181 3.149 1.00 91.38 100 ASP A O 1
ATOM 762 N N . VAL A 1 101 ? 8.488 -10.302 4.378 1.00 91.69 101 VAL A N 1
ATOM 763 C CA . VAL A 1 101 ? 8.905 -9.349 3.343 1.00 91.69 101 VAL A CA 1
ATOM 764 C C . VAL A 1 101 ? 10.431 -9.254 3.319 1.00 91.69 101 VAL A C 1
ATOM 766 O O . VAL A 1 101 ? 11.048 -9.043 4.362 1.00 91.69 101 VAL A O 1
ATOM 769 N N . ASP A 1 102 ? 11.036 -9.329 2.130 1.00 87.62 102 ASP A N 1
ATOM 770 C CA . ASP A 1 102 ? 12.493 -9.249 1.907 1.00 87.62 102 ASP A CA 1
ATOM 771 C C . ASP A 1 102 ? 13.080 -7.821 2.084 1.00 87.62 102 ASP A C 1
ATOM 773 O O . ASP A 1 102 ? 13.951 -7.388 1.331 1.00 87.62 102 ASP A O 1
ATOM 777 N N . ASP A 1 103 ? 12.616 -7.074 3.090 1.00 87.56 103 ASP A N 1
ATOM 778 C CA . ASP A 1 103 ? 13.117 -5.747 3.466 1.00 87.56 103 ASP A CA 1
ATOM 779 C C . ASP A 1 103 ? 13.218 -5.606 5.004 1.00 87.56 103 ASP A C 1
ATOM 781 O O . ASP A 1 103 ? 12.242 -5.882 5.709 1.00 87.56 103 ASP A O 1
ATOM 785 N N . PRO A 1 104 ? 14.362 -5.164 5.569 1.00 87.56 104 PRO A N 1
ATOM 786 C CA . PRO A 1 104 ? 14.563 -5.073 7.018 1.00 87.56 104 PRO A CA 1
ATOM 787 C C . PRO A 1 104 ? 13.903 -3.852 7.685 1.00 87.56 104 PRO A C 1
ATOM 789 O O . PRO A 1 104 ? 13.689 -3.873 8.897 1.00 87.56 104 PRO A O 1
ATOM 792 N N . VAL A 1 105 ? 13.585 -2.787 6.946 1.00 86.75 105 VAL A N 1
ATOM 793 C CA . VAL A 1 105 ? 12.887 -1.593 7.458 1.00 86.75 105 VAL A CA 1
ATOM 794 C C . VAL A 1 105 ? 11.416 -1.922 7.718 1.00 86.75 105 VAL A C 1
ATOM 796 O O . VAL A 1 105 ? 10.871 -1.540 8.756 1.00 86.75 105 VAL A O 1
ATOM 799 N N . PHE A 1 106 ? 10.799 -2.688 6.817 1.00 88.81 106 PHE A N 1
ATOM 800 C CA . PHE A 1 106 ? 9.421 -3.155 6.947 1.00 88.81 106 PHE A CA 1
ATOM 801 C C . PHE A 1 106 ? 9.300 -4.388 7.857 1.00 88.81 106 PHE A C 1
ATOM 803 O O . PHE A 1 106 ? 8.522 -4.358 8.812 1.00 88.81 106 PHE A O 1
ATOM 810 N N . SER A 1 107 ? 10.090 -5.447 7.639 1.00 90.69 107 SER A N 1
ATOM 811 C CA . SER A 1 107 ? 9.955 -6.712 8.395 1.00 90.69 107 SER A CA 1
ATOM 812 C C . SER A 1 107 ? 10.318 -6.620 9.880 1.00 90.69 107 SER A C 1
ATOM 814 O O . SER A 1 107 ? 9.806 -7.402 10.682 1.00 90.69 107 SER A O 1
ATOM 816 N N . SER A 1 108 ? 11.128 -5.632 10.280 1.00 86.31 108 SER A N 1
ATOM 817 C CA . SER A 1 108 ? 11.398 -5.332 11.695 1.00 86.31 108 SER A CA 1
ATOM 818 C C . SER A 1 108 ? 10.236 -4.642 12.421 1.00 86.31 108 SER A C 1
ATOM 820 O O . SER A 1 108 ? 10.259 -4.554 13.648 1.00 86.31 108 SER A O 1
ATOM 822 N N . GLY A 1 109 ? 9.238 -4.125 11.694 1.00 83.81 109 GLY A N 1
ATOM 823 C CA . GLY A 1 109 ? 8.148 -3.325 12.258 1.00 83.81 109 GLY A CA 1
ATOM 824 C C . GLY A 1 109 ? 8.567 -1.927 12.736 1.00 83.81 109 GLY A C 1
ATOM 825 O O . GLY A 1 109 ? 7.785 -1.265 13.413 1.00 83.81 109 GLY A O 1
ATOM 826 N N . MET A 1 110 ? 9.773 -1.451 12.393 1.00 83.12 110 MET A N 1
ATOM 827 C CA . MET A 1 110 ? 10.314 -0.164 12.863 1.00 83.12 110 MET A CA 1
ATOM 828 C C . MET A 1 110 ? 9.461 1.053 12.451 1.00 83.12 110 MET A C 1
ATOM 830 O O . MET A 1 110 ? 9.458 2.061 13.154 1.00 83.12 110 MET A O 1
ATOM 834 N N . LEU A 1 111 ? 8.731 0.964 11.333 1.00 83.62 111 LEU A N 1
ATOM 835 C CA . LEU A 1 111 ? 7.792 1.999 10.871 1.00 83.62 111 LEU A CA 1
ATOM 836 C C . LEU A 1 111 ? 6.365 1.847 11.437 1.00 83.62 111 LEU A C 1
ATOM 838 O O . LEU A 1 111 ? 5.534 2.728 11.223 1.00 83.62 111 LEU A O 1
ATOM 842 N N . GLY A 1 112 ? 6.065 0.737 12.117 1.00 87.88 112 GLY A N 1
ATOM 843 C CA . GLY A 1 112 ? 4.724 0.383 12.580 1.00 87.88 112 GLY A CA 1
ATOM 844 C C . GLY A 1 112 ? 4.327 -1.061 12.257 1.00 87.88 112 GLY A C 1
ATOM 845 O O . GLY A 1 112 ? 5.095 -1.843 11.696 1.00 87.88 112 GLY A O 1
ATOM 846 N N . LYS A 1 113 ? 3.091 -1.422 12.618 1.00 89.94 113 LYS A N 1
ATOM 847 C CA . LYS A 1 113 ? 2.514 -2.766 12.420 1.00 89.94 113 LYS A CA 1
ATOM 848 C C . LYS A 1 113 ? 1.677 -2.783 11.133 1.00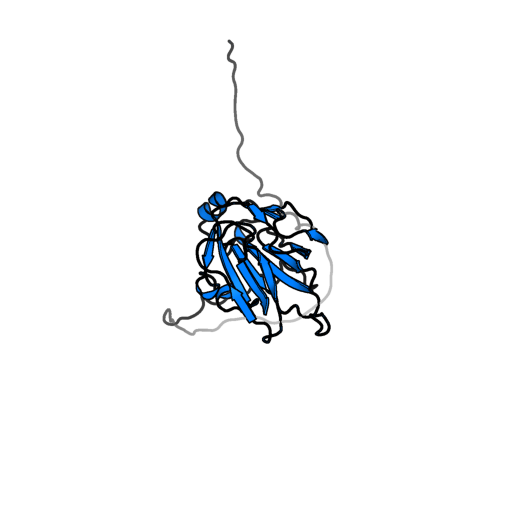 89.94 113 LYS A C 1
ATOM 850 O O . LYS A 1 113 ? 1.040 -1.784 10.807 1.00 89.94 113 LYS A O 1
ATOM 855 N N . GLY A 1 114 ? 1.648 -3.896 10.400 1.00 91.75 114 GLY A N 1
ATOM 856 C CA . GLY A 1 114 ? 0.977 -3.943 9.097 1.00 91.75 114 GLY A CA 1
ATOM 857 C C . GLY A 1 114 ? 0.989 -5.307 8.406 1.00 91.75 114 GLY A C 1
ATOM 858 O O . GLY A 1 114 ? 1.438 -6.301 8.977 1.00 91.75 114 GLY A O 1
ATOM 859 N N . ALA A 1 115 ? 0.523 -5.330 7.156 1.00 94.19 115 ALA A N 1
ATOM 860 C CA . ALA A 1 115 ? 0.548 -6.491 6.262 1.00 94.19 115 ALA A CA 1
ATOM 861 C C . ALA A 1 115 ? 1.066 -6.098 4.872 1.00 94.19 115 ALA A C 1
ATOM 863 O O . ALA A 1 115 ? 1.024 -4.928 4.481 1.00 94.19 115 ALA A O 1
ATOM 864 N N . ALA A 1 116 ? 1.546 -7.090 4.128 1.00 95.38 116 ALA A N 1
ATOM 865 C CA . ALA A 1 116 ? 2.000 -6.937 2.754 1.00 95.38 116 ALA A CA 1
ATOM 866 C C . ALA A 1 116 ? 1.142 -7.797 1.815 1.00 95.38 116 ALA A C 1
ATOM 868 O O . ALA A 1 116 ? 0.583 -8.808 2.234 1.00 95.38 116 ALA A O 1
ATOM 869 N N . VAL A 1 117 ? 1.018 -7.397 0.552 1.00 96.94 117 VAL A N 1
ATOM 870 C CA . VAL A 1 117 ? 0.235 -8.092 -0.475 1.00 96.94 117 VAL A CA 1
ATOM 871 C C . VAL A 1 117 ? 1.032 -8.111 -1.774 1.00 96.94 117 VAL A C 1
ATOM 873 O O . VAL A 1 117 ? 1.349 -7.052 -2.314 1.00 96.94 117 VAL A O 1
ATOM 876 N N . GLU A 1 118 ? 1.336 -9.290 -2.319 1.00 95.88 118 GLU A N 1
ATOM 877 C CA . GLU A 1 118 ? 1.925 -9.384 -3.662 1.00 95.88 118 GLU A CA 1
ATOM 878 C C . GLU A 1 118 ? 0.819 -9.164 -4.715 1.00 95.88 118 GLU A C 1
ATOM 880 O O . GLU A 1 118 ? -0.130 -9.958 -4.764 1.00 95.88 118 GLU A O 1
ATOM 885 N N . PRO A 1 119 ? 0.876 -8.086 -5.528 1.00 96.06 119 PRO A N 1
ATOM 886 C CA . PRO A 1 119 ? -0.262 -7.652 -6.332 1.00 96.06 119 PRO A C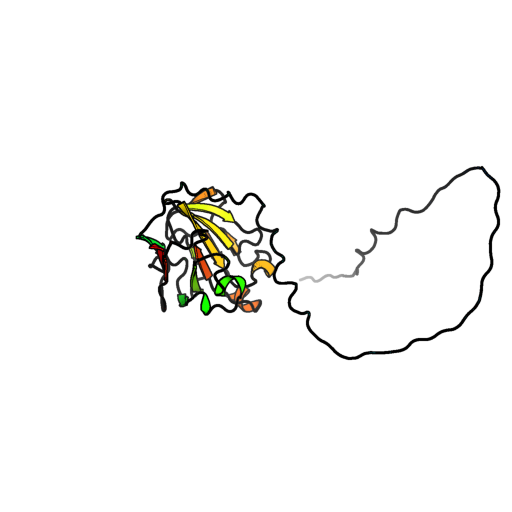A 1
ATOM 887 C C . PRO A 1 119 ? -0.460 -8.481 -7.607 1.00 96.06 119 PRO A C 1
ATOM 889 O O . PRO A 1 119 ? 0.457 -8.678 -8.413 1.00 96.06 119 PRO A O 1
ATOM 892 N N . SER A 1 120 ? -1.716 -8.854 -7.858 1.00 93.75 120 SER A N 1
ATOM 893 C CA . SER A 1 120 ? -2.191 -9.312 -9.169 1.00 93.75 120 SER A CA 1
ATOM 894 C C . SER A 1 120 ? -2.730 -8.167 -10.042 1.00 93.75 120 SER A C 1
ATOM 896 O O . SER A 1 120 ? -2.915 -8.352 -11.243 1.00 93.75 120 SER A O 1
ATOM 898 N N . SER A 1 121 ? -2.954 -6.978 -9.467 1.00 91.75 121 SER A N 1
ATOM 899 C CA . SER A 1 121 ? -3.562 -5.818 -10.135 1.00 91.75 121 SER A CA 1
ATOM 900 C C . SER A 1 121 ? -2.747 -4.528 -9.964 1.00 91.75 121 SER A C 1
ATOM 902 O O . SER A 1 121 ? -2.557 -4.067 -8.840 1.00 91.75 121 SER A O 1
ATOM 904 N N . GLY A 1 122 ? -2.354 -3.890 -11.072 1.00 91.81 122 GLY A N 1
ATOM 905 C CA . GLY A 1 122 ? -1.638 -2.599 -11.111 1.00 91.81 122 GLY A CA 1
ATOM 906 C C . GLY A 1 122 ? -2.505 -1.356 -10.847 1.00 91.81 122 GLY A C 1
ATOM 907 O O . GLY A 1 122 ? -2.331 -0.320 -11.488 1.00 91.81 122 GLY A O 1
ATOM 908 N N . VAL A 1 123 ? -3.497 -1.457 -9.961 1.00 95.50 123 VAL A N 1
ATOM 909 C CA . VAL A 1 123 ? -4.323 -0.328 -9.502 1.00 95.50 123 VAL A CA 1
ATOM 910 C C . VAL A 1 123 ? -4.366 -0.392 -7.990 1.00 95.50 123 VAL A C 1
ATOM 912 O O . VAL A 1 123 ? -4.814 -1.394 -7.445 1.00 95.50 123 VAL A O 1
ATOM 915 N N . VAL A 1 124 ? -3.910 0.669 -7.333 1.00 96.31 124 VAL A N 1
ATOM 916 C CA . VAL A 1 124 ? -3.809 0.772 -5.878 1.00 96.31 124 VAL A CA 1
ATOM 917 C C . VAL A 1 124 ? -4.896 1.728 -5.402 1.00 96.31 124 VAL A C 1
ATOM 919 O O . VAL A 1 124 ? -4.930 2.896 -5.801 1.00 96.31 124 VAL A O 1
ATOM 922 N N . CYS A 1 125 ? -5.799 1.223 -4.571 1.00 96.69 125 CYS A N 1
ATOM 923 C CA . CYS A 1 125 ? -6.902 1.966 -3.977 1.00 96.69 125 CYS A CA 1
ATOM 924 C C . CYS A 1 125 ? -6.624 2.338 -2.517 1.00 96.69 125 CYS A C 1
ATOM 926 O O . CYS A 1 125 ? -5.724 1.800 -1.877 1.00 96.69 125 CYS A O 1
ATOM 928 N N . SER A 1 126 ? -7.429 3.253 -1.981 1.00 96.75 126 SER A N 1
ATOM 929 C CA . SER A 1 126 ? -7.377 3.641 -0.578 1.00 96.75 126 SER A CA 1
ATOM 930 C C . SER A 1 126 ? -7.772 2.481 0.340 1.00 96.75 126 SER A C 1
ATOM 932 O O . SER A 1 126 ? -8.840 1.895 0.127 1.00 96.75 126 SER A O 1
ATOM 934 N N . PRO A 1 127 ? -6.992 2.193 1.397 1.00 95.75 127 PRO A N 1
ATOM 935 C CA . PRO A 1 127 ? -7.377 1.222 2.412 1.00 95.75 127 PRO A CA 1
ATOM 936 C C . PRO A 1 127 ? -8.525 1.718 3.308 1.00 95.75 127 PRO A C 1
ATOM 938 O O . PRO A 1 127 ? -9.200 0.901 3.921 1.00 95.75 127 PRO A O 1
ATOM 941 N N . ALA A 1 128 ? -8.778 3.028 3.406 1.00 95.56 128 ALA A N 1
ATOM 942 C CA . ALA A 1 128 ? -9.777 3.572 4.330 1.00 95.56 128 ALA A CA 1
ATOM 943 C C . ALA A 1 128 ? -10.370 4.917 3.873 1.00 95.56 128 ALA A C 1
ATOM 945 O O . ALA A 1 128 ? -9.925 5.537 2.906 1.00 95.56 128 ALA A O 1
ATOM 946 N N . ASP A 1 129 ? -11.395 5.380 4.585 1.00 96.06 129 ASP A N 1
ATOM 947 C CA . ASP A 1 129 ? -11.902 6.746 4.463 1.00 96.06 129 ASP A CA 1
ATOM 948 C C . ASP A 1 129 ? -10.968 7.717 5.209 1.00 96.06 129 ASP A C 1
ATOM 950 O O . ASP A 1 129 ? -10.778 7.594 6.422 1.00 96.06 129 ASP A O 1
ATOM 954 N N . GLY A 1 130 ? -10.423 8.719 4.516 1.00 94.94 130 GLY A N 1
ATOM 955 C CA . GLY A 1 130 ? -9.416 9.616 5.091 1.00 94.94 130 GLY A CA 1
ATOM 956 C C . GLY A 1 130 ? -8.983 10.749 4.164 1.00 94.94 130 GLY A C 1
ATOM 957 O O . GLY A 1 130 ? -9.669 11.073 3.195 1.00 94.94 130 GLY A O 1
ATOM 958 N N . THR A 1 131 ? -7.828 11.338 4.463 1.00 96.31 131 THR A N 1
ATOM 959 C CA . THR A 1 131 ? -7.184 12.401 3.682 1.00 96.31 131 THR A CA 1
ATOM 960 C C . THR A 1 131 ? -5.754 11.989 3.350 1.00 96.31 131 THR A C 1
ATOM 962 O O . THR A 1 131 ? -5.011 11.598 4.249 1.00 96.31 131 THR A O 1
ATOM 965 N N . VAL A 1 132 ? -5.347 12.099 2.084 1.00 96.12 132 VAL A N 1
ATOM 966 C CA . VAL A 1 132 ? -3.947 11.908 1.666 1.00 96.12 132 VAL A CA 1
ATOM 967 C C . VAL A 1 132 ? -3.105 13.019 2.296 1.00 96.12 132 VAL A C 1
ATOM 969 O O . VAL A 1 132 ? -3.338 14.194 2.021 1.00 96.12 132 VAL A O 1
ATOM 972 N N . SER A 1 133 ? -2.164 12.665 3.171 1.00 92.25 133 SER A N 1
ATOM 973 C CA . SER A 1 133 ? -1.396 13.627 3.971 1.00 92.25 133 SER A CA 1
ATOM 974 C C . SER A 1 133 ? -0.037 13.959 3.356 1.00 92.25 133 SER A C 1
ATOM 976 O O . SER A 1 133 ? 0.362 15.119 3.397 1.00 92.25 133 SER A O 1
ATOM 978 N N . VAL A 1 134 ? 0.646 12.977 2.756 1.00 91.94 134 VAL A N 1
ATOM 979 C CA . VAL A 1 134 ? 1.934 13.154 2.058 1.00 91.94 134 VAL A CA 1
ATOM 980 C C . VAL A 1 134 ? 2.022 12.177 0.886 1.00 91.94 134 VAL A C 1
ATOM 982 O O . VAL A 1 134 ? 1.624 11.020 1.020 1.00 91.94 134 VAL A O 1
ATOM 985 N N . VAL A 1 135 ? 2.598 12.594 -0.240 1.00 92.06 135 VAL A N 1
ATOM 986 C CA . VAL A 1 135 ? 2.932 11.723 -1.374 1.00 92.06 135 VAL A CA 1
ATOM 987 C C . VAL A 1 135 ? 4.441 11.757 -1.622 1.00 92.06 135 VAL A C 1
ATOM 989 O O . VAL A 1 135 ? 5.057 12.813 -1.757 1.00 92.06 135 VAL A O 1
ATOM 992 N N . ALA A 1 136 ? 5.075 10.585 -1.697 1.00 89.38 136 ALA A N 1
ATOM 993 C CA . ALA A 1 136 ? 6.514 10.498 -1.914 1.00 89.38 136 ALA A CA 1
ATOM 994 C C . ALA A 1 136 ? 6.908 11.087 -3.280 1.00 89.38 136 ALA A C 1
ATOM 996 O O . ALA A 1 136 ? 6.247 10.856 -4.292 1.00 89.38 136 ALA A O 1
ATOM 997 N N . ARG A 1 137 ? 8.053 11.781 -3.350 1.00 86.81 137 ARG A N 1
ATOM 998 C CA . ARG A 1 137 ? 8.538 12.440 -4.587 1.00 86.81 137 ARG A CA 1
ATOM 999 C C . ARG A 1 137 ? 8.677 11.494 -5.784 1.00 86.81 137 ARG A C 1
ATOM 1001 O O . ARG A 1 137 ? 8.468 11.905 -6.921 1.00 86.81 137 ARG A O 1
ATOM 1008 N N . ALA A 1 138 ? 9.023 10.232 -5.525 1.00 87.31 138 ALA A N 1
ATOM 1009 C CA . ALA A 1 138 ? 9.122 9.169 -6.526 1.00 87.31 138 ALA A CA 1
ATOM 1010 C C . ALA A 1 138 ? 7.821 8.345 -6.674 1.00 87.31 138 ALA A C 1
ATOM 1012 O O . ALA A 1 138 ? 7.865 7.251 -7.227 1.00 87.31 138 ALA A O 1
ATOM 1013 N N . LYS A 1 139 ? 6.685 8.857 -6.176 1.00 89.75 139 LYS A N 1
ATOM 1014 C CA . LYS A 1 139 ? 5.292 8.394 -6.352 1.00 89.75 139 LYS A CA 1
ATOM 1015 C C . LYS A 1 139 ? 4.933 6.963 -5.916 1.00 89.75 139 LYS A C 1
ATOM 1017 O O . LYS A 1 139 ? 3.759 6.617 -5.925 1.00 89.75 139 LYS A O 1
ATOM 1022 N N . HIS A 1 140 ? 5.907 6.158 -5.506 1.00 89.00 140 HIS A N 1
ATOM 1023 C CA . HIS A 1 140 ? 5.746 4.770 -5.058 1.00 89.00 140 HIS A CA 1
ATOM 1024 C C . HIS A 1 140 ? 5.038 4.619 -3.701 1.00 89.00 140 HIS A C 1
ATOM 1026 O O . HIS A 1 140 ? 4.578 3.528 -3.375 1.00 89.00 140 HIS A O 1
ATOM 1032 N N . ALA A 1 141 ? 4.972 5.680 -2.894 1.00 92.06 141 ALA A N 1
ATOM 1033 C CA . ALA A 1 141 ? 4.388 5.649 -1.560 1.00 92.06 141 ALA A CA 1
ATOM 1034 C C . ALA A 1 141 ? 3.543 6.890 -1.271 1.00 92.06 141 ALA A C 1
ATOM 1036 O O . ALA A 1 141 ? 3.823 7.986 -1.766 1.00 92.06 141 ALA A O 1
ATOM 1037 N N . LEU A 1 142 ? 2.526 6.703 -0.436 1.00 93.75 142 LEU A N 1
ATOM 1038 C CA . LEU A 1 142 ? 1.664 7.754 0.089 1.00 93.75 142 LEU A CA 1
ATOM 1039 C C . LEU A 1 142 ? 1.334 7.480 1.557 1.00 93.75 142 LEU A C 1
ATOM 1041 O O . LEU A 1 142 ? 1.126 6.334 1.956 1.00 93.75 142 LEU A O 1
ATOM 1045 N N . CYS A 1 143 ? 1.266 8.545 2.345 1.00 93.75 143 CYS A N 1
ATOM 1046 C CA . CYS A 1 143 ? 0.705 8.533 3.686 1.00 93.75 143 CYS A CA 1
ATOM 1047 C C . CYS A 1 143 ? -0.707 9.115 3.634 1.00 93.75 143 CYS A C 1
ATOM 1049 O O . CYS A 1 143 ? -0.985 10.056 2.884 1.00 93.75 143 CYS A O 1
ATOM 1051 N N . MET A 1 144 ? -1.600 8.580 4.457 1.00 94.56 144 MET A N 1
ATOM 1052 C CA . MET A 1 144 ? -2.922 9.149 4.663 1.00 94.56 144 MET A CA 1
ATOM 1053 C C . MET A 1 144 ? -3.353 9.082 6.116 1.00 94.56 144 MET A C 1
ATOM 1055 O O . MET A 1 144 ? -3.067 8.121 6.824 1.00 94.56 144 MET A O 1
ATOM 1059 N N . THR A 1 145 ? -4.104 10.093 6.526 1.00 93.12 145 THR A N 1
ATOM 1060 C CA . THR A 1 145 ? -4.739 10.154 7.834 1.00 93.12 145 THR A CA 1
ATOM 1061 C C . THR A 1 145 ? -6.195 9.734 7.687 1.00 93.12 145 THR A C 1
ATOM 1063 O O . THR A 1 145 ? -6.980 10.394 7.002 1.00 93.12 145 THR A O 1
ATOM 1066 N N . THR A 1 146 ? -6.569 8.628 8.316 1.00 92.06 146 THR A N 1
ATOM 1067 C CA . THR A 1 146 ? -7.953 8.127 8.376 1.00 92.06 146 THR A CA 1
ATOM 1068 C C . THR A 1 146 ? -8.884 9.099 9.117 1.00 92.06 146 THR A C 1
ATOM 1070 O O . THR A 1 146 ? -8.440 9.950 9.892 1.00 92.06 146 THR A O 1
ATOM 1073 N N . LYS A 1 147 ? -10.205 8.975 8.919 1.00 89.19 147 LYS A N 1
ATOM 1074 C CA . LYS A 1 147 ? -11.219 9.798 9.621 1.00 89.19 147 LYS A CA 1
ATOM 1075 C C . LYS A 1 147 ? -11.173 9.682 11.147 1.00 89.19 147 LYS A C 1
ATOM 1077 O O . LYS A 1 147 ? -11.585 10.613 11.836 1.00 89.19 147 LYS A O 1
ATOM 1082 N N . THR A 1 148 ? -10.729 8.543 11.660 1.00 84.69 148 THR A N 1
ATOM 1083 C CA . THR A 1 148 ? -10.537 8.269 13.089 1.00 84.69 148 THR A CA 1
ATOM 1084 C C . THR A 1 148 ? -9.268 8.928 13.634 1.00 84.69 148 THR A C 1
ATOM 1086 O O . THR A 1 148 ? -9.240 9.353 14.786 1.00 84.69 148 THR A O 1
ATOM 1089 N N . GLY A 1 149 ? -8.243 9.067 12.789 1.00 86.38 149 GLY A N 1
ATOM 1090 C CA . GLY A 1 149 ? -6.971 9.693 13.115 1.00 86.38 149 GLY A CA 1
ATOM 1091 C C . GLY A 1 149 ? -5.761 8.759 13.142 1.00 86.38 149 GLY A C 1
ATOM 1092 O O . GLY A 1 149 ? -4.702 9.223 13.557 1.00 86.38 149 GLY A O 1
ATOM 1093 N N . LEU A 1 150 ? -5.884 7.497 12.706 1.00 88.38 150 LEU A N 1
ATOM 1094 C CA . LEU A 1 150 ? -4.719 6.662 12.385 1.00 88.38 150 LEU A CA 1
ATOM 1095 C C . LEU A 1 150 ? -4.018 7.186 11.130 1.00 88.38 150 LEU A C 1
ATOM 1097 O O . LEU A 1 150 ? -4.677 7.423 10.113 1.00 88.38 150 LEU A O 1
ATOM 1101 N N . ASP A 1 151 ? -2.694 7.273 11.180 1.00 91.56 151 ASP A N 1
ATOM 1102 C CA . ASP A 1 151 ? -1.858 7.512 10.009 1.00 91.56 151 ASP A CA 1
ATOM 1103 C C . ASP A 1 151 ? -1.423 6.173 9.393 1.00 91.56 151 ASP A C 1
ATOM 1105 O O . ASP A 1 151 ? -0.934 5.269 10.076 1.00 91.56 151 ASP A O 1
ATOM 1109 N N . VAL A 1 152 ? -1.663 6.024 8.090 1.00 92.94 152 VAL A N 1
ATOM 1110 C CA . VAL A 1 152 ? -1.467 4.789 7.325 1.00 92.94 152 VAL A CA 1
ATOM 1111 C C . VAL A 1 152 ? -0.574 5.076 6.123 1.00 92.94 152 VAL A C 1
ATOM 1113 O O . VAL A 1 152 ? -0.895 5.916 5.281 1.00 92.94 152 VAL A O 1
ATOM 1116 N N . LEU A 1 153 ? 0.536 4.349 6.036 1.00 94.38 153 LEU A N 1
ATOM 1117 C CA . LEU A 1 153 ? 1.444 4.332 4.894 1.00 94.38 153 LEU A CA 1
ATOM 1118 C C . LEU A 1 153 ? 1.028 3.216 3.933 1.00 94.38 153 LEU A C 1
ATOM 1120 O O . LEU A 1 153 ? 0.912 2.057 4.336 1.00 94.38 153 LEU A O 1
ATOM 1124 N N . VAL A 1 154 ? 0.860 3.560 2.657 1.00 95.25 154 VAL A N 1
ATOM 1125 C CA . VAL A 1 154 ? 0.755 2.610 1.544 1.00 95.25 154 VAL A CA 1
ATOM 1126 C C . VAL A 1 154 ? 2.008 2.766 0.686 1.00 95.25 154 VAL A C 1
ATOM 1128 O O . VAL A 1 154 ? 2.234 3.829 0.110 1.00 95.25 154 VAL A O 1
ATOM 1131 N N . HIS A 1 155 ? 2.825 1.718 0.609 1.00 94.69 155 HIS A N 1
ATOM 1132 C CA . HIS A 1 155 ? 4.099 1.697 -0.118 1.00 94.69 155 HIS A CA 1
ATOM 1133 C C . HIS A 1 155 ? 4.079 0.592 -1.180 1.00 94.69 155 HIS A C 1
ATOM 1135 O O . HIS A 1 155 ? 3.665 -0.528 -0.890 1.00 94.69 155 HIS A O 1
ATOM 1141 N N . VAL A 1 156 ? 4.512 0.883 -2.408 1.00 93.81 156 VAL A N 1
ATOM 1142 C CA . VAL A 1 156 ? 4.452 -0.055 -3.539 1.00 93.81 156 VAL A CA 1
ATOM 1143 C C . VAL A 1 156 ? 5.846 -0.461 -4.000 1.00 93.81 156 VAL A C 1
ATOM 1145 O O . VAL A 1 156 ? 6.634 0.362 -4.471 1.00 93.81 156 VAL A O 1
ATOM 1148 N N . GLY A 1 157 ? 6.115 -1.760 -3.911 1.00 90.50 157 GLY A N 1
ATOM 1149 C CA . GLY A 1 157 ? 7.409 -2.367 -4.183 1.00 90.50 157 GLY A CA 1
ATOM 1150 C C . GLY A 1 157 ? 8.444 -2.108 -3.089 1.00 90.50 157 GLY A C 1
ATOM 1151 O O . GLY A 1 157 ? 8.218 -1.328 -2.164 1.00 90.50 157 GLY A O 1
ATOM 1152 N N . ILE A 1 158 ? 9.592 -2.770 -3.218 1.00 89.06 158 ILE A N 1
ATOM 1153 C CA . ILE A 1 158 ? 10.773 -2.615 -2.352 1.00 89.06 158 ILE A CA 1
ATOM 1154 C C . ILE A 1 158 ? 11.865 -1.909 -3.172 1.00 89.06 158 ILE A C 1
ATOM 1156 O O . ILE A 1 158 ? 11.971 -2.153 -4.371 1.00 89.06 158 ILE A O 1
ATOM 1160 N N . ASP A 1 159 ? 12.613 -0.975 -2.571 1.00 86.19 159 ASP A N 1
ATOM 1161 C CA . ASP A 1 159 ? 13.612 -0.108 -3.240 1.00 86.19 159 ASP A CA 1
ATOM 1162 C C . ASP A 1 159 ? 13.117 0.656 -4.499 1.00 86.19 159 ASP A C 1
ATOM 1164 O O . ASP A 1 159 ? 13.891 1.239 -5.268 1.00 86.19 159 ASP A O 1
ATOM 1168 N N . SER A 1 160 ? 11.797 0.742 -4.693 1.00 85.31 160 SER A N 1
ATOM 1169 C CA . SER A 1 160 ? 11.144 1.306 -5.883 1.00 85.31 160 SER A CA 1
ATOM 1170 C C . SER A 1 160 ? 11.375 2.813 -6.090 1.00 85.31 160 SER A C 1
ATOM 1172 O O . SER A 1 160 ? 11.124 3.335 -7.181 1.00 85.31 160 SER A O 1
ATOM 1174 N N . VAL A 1 161 ? 11.952 3.502 -5.096 1.00 85.88 161 VAL A N 1
ATOM 1175 C CA . VAL A 1 161 ? 12.502 4.868 -5.190 1.00 85.88 161 VAL A CA 1
ATOM 1176 C C . VAL A 1 161 ? 13.420 5.022 -6.412 1.00 85.88 161 VAL A C 1
ATOM 1178 O O . VAL A 1 161 ? 13.343 6.025 -7.127 1.00 85.88 161 VAL A O 1
ATOM 1181 N N . GLY A 1 162 ? 14.245 4.005 -6.697 1.00 82.50 162 GLY A N 1
ATOM 1182 C CA . GLY A 1 162 ? 15.205 4.005 -7.807 1.00 82.50 162 GLY A CA 1
ATOM 1183 C C . GLY A 1 162 ? 14.574 4.090 -9.203 1.00 82.50 162 GLY A C 1
ATOM 1184 O O . GLY A 1 162 ? 15.256 4.454 -10.159 1.00 82.50 162 GLY A O 1
ATOM 1185 N N . LEU A 1 163 ? 13.268 3.821 -9.327 1.00 84.69 163 LEU A N 1
ATOM 1186 C CA . LEU A 1 163 ? 12.521 3.877 -10.591 1.00 84.69 163 LEU A CA 1
ATOM 1187 C C . LEU A 1 163 ? 12.078 5.306 -10.968 1.00 84.69 163 LEU A C 1
ATOM 1189 O O . LEU A 1 163 ? 11.438 5.509 -12.001 1.00 84.69 163 LEU A O 1
ATOM 1193 N N . GLY A 1 164 ? 12.395 6.310 -10.138 1.00 80.25 164 GLY A N 1
ATOM 1194 C CA . GLY A 1 164 ? 12.242 7.733 -10.467 1.00 80.25 164 GLY A CA 1
ATOM 1195 C C . GLY A 1 164 ? 10.802 8.199 -10.712 1.00 80.25 164 GLY A C 1
ATOM 1196 O O . GLY A 1 164 ? 10.598 9.211 -11.377 1.00 80.25 164 GLY A O 1
ATOM 1197 N N . GLY A 1 165 ? 9.804 7.456 -10.221 1.00 82.88 165 GLY A N 1
ATOM 1198 C CA . GLY A 1 165 ? 8.384 7.729 -10.463 1.00 82.88 165 GLY A CA 1
ATOM 1199 C C . GLY A 1 165 ? 7.860 7.312 -11.843 1.00 82.88 165 GLY A C 1
ATOM 1200 O O . GLY A 1 165 ? 6.685 7.530 -12.117 1.00 82.88 165 GLY A O 1
ATOM 1201 N N . ALA A 1 166 ? 8.681 6.708 -12.711 1.00 83.81 166 ALA A N 1
ATOM 1202 C CA . ALA A 1 166 ? 8.276 6.354 -14.075 1.00 83.81 166 ALA A CA 1
ATOM 1203 C C . ALA A 1 166 ? 7.136 5.310 -14.177 1.00 83.81 166 ALA A C 1
ATOM 1205 O O . ALA A 1 166 ? 6.263 5.511 -15.020 1.00 83.81 166 ALA A O 1
ATOM 1206 N N . PRO A 1 167 ? 7.075 4.239 -13.352 1.00 89.88 167 PRO A N 1
ATOM 1207 C CA . PRO A 1 167 ? 5.984 3.260 -13.403 1.00 89.88 167 PRO A CA 1
ATOM 1208 C C . PRO A 1 167 ? 4.806 3.611 -12.473 1.00 89.88 167 PRO A C 1
ATOM 1210 O O . PRO A 1 167 ? 3.962 2.752 -12.227 1.00 89.88 167 PRO A O 1
ATOM 1213 N N . PHE A 1 168 ? 4.758 4.835 -11.928 1.00 93.50 168 PHE A N 1
ATOM 1214 C CA . PHE A 1 168 ? 3.815 5.262 -10.888 1.00 93.50 168 PHE A CA 1
ATOM 1215 C C . PHE A 1 168 ? 2.987 6.474 -11.346 1.00 93.50 168 PHE A C 1
ATOM 1217 O O . PHE A 1 168 ? 3.440 7.622 -11.297 1.00 93.50 168 PHE A O 1
ATOM 1224 N N . ASP A 1 169 ? 1.750 6.224 -11.774 1.00 94.06 169 ASP A N 1
ATOM 1225 C CA . ASP A 1 169 ? 0.802 7.259 -12.196 1.00 94.06 169 ASP A CA 1
ATOM 1226 C C . ASP A 1 169 ? -0.187 7.572 -11.063 1.00 94.06 169 ASP A C 1
ATOM 1228 O O . ASP A 1 169 ? -0.897 6.687 -10.588 1.00 94.06 169 ASP A O 1
ATOM 1232 N N . LEU A 1 170 ? -0.218 8.823 -10.595 1.00 94.06 170 LEU A N 1
ATOM 1233 C CA . LEU A 1 170 ? -1.048 9.234 -9.457 1.00 94.06 170 LEU A CA 1
ATOM 1234 C C . LEU A 1 170 ? -2.440 9.647 -9.931 1.00 94.06 170 LEU A C 1
ATOM 1236 O O . LEU A 1 170 ? -2.582 10.439 -10.858 1.00 94.06 170 LEU A O 1
ATOM 1240 N N . LEU A 1 171 ? -3.456 9.148 -9.233 1.00 94.19 171 LEU A N 1
ATOM 1241 C CA . LEU A 1 171 ? -4.868 9.481 -9.422 1.00 94.19 171 LEU A CA 1
ATOM 1242 C C . LEU A 1 171 ? -5.418 10.365 -8.287 1.00 94.19 171 LEU A C 1
ATOM 1244 O O . LEU A 1 171 ? -6.616 10.653 -8.267 1.00 94.19 171 LEU A O 1
ATOM 1248 N N . CYS A 1 172 ? -4.563 10.770 -7.342 1.00 93.19 172 CYS A N 1
ATOM 1249 C CA . CYS A 1 172 ? -4.904 11.634 -6.217 1.00 93.19 172 CYS A CA 1
ATOM 1250 C C . CYS A 1 172 ? -3.830 12.696 -5.930 1.00 93.19 172 CYS A C 1
ATOM 1252 O O . CYS A 1 172 ? -2.640 12.456 -6.147 1.00 93.19 172 CYS A O 1
ATOM 1254 N N . ASP A 1 173 ? -4.266 13.825 -5.372 1.00 92.19 173 ASP A N 1
ATOM 1255 C CA . ASP A 1 173 ? -3.421 14.942 -4.934 1.00 92.19 173 ASP A CA 1
ATOM 1256 C C . ASP A 1 173 ? -3.178 14.927 -3.409 1.00 92.19 173 ASP A C 1
ATOM 1258 O O . ASP A 1 173 ? -3.949 14.349 -2.636 1.00 92.19 173 ASP A O 1
ATOM 1262 N N . GLU A 1 174 ? -2.125 15.608 -2.948 1.00 92.75 174 GLU A N 1
ATOM 1263 C CA . GLU A 1 174 ? -1.907 15.864 -1.516 1.00 92.75 174 GLU A CA 1
ATOM 1264 C C . GLU A 1 174 ? -3.031 16.738 -0.930 1.00 92.75 174 GLU A C 1
ATOM 1266 O O . GLU A 1 174 ? -3.525 17.671 -1.565 1.00 92.75 174 GLU A O 1
ATOM 1271 N N . GLY A 1 175 ? -3.466 16.427 0.293 1.00 94.12 175 GLY A N 1
ATOM 1272 C CA . GLY A 1 175 ? -4.614 17.067 0.941 1.00 94.12 175 GLY A CA 1
ATOM 1273 C C . GLY A 1 175 ? -5.983 16.597 0.429 1.00 94.12 175 GLY A C 1
ATOM 1274 O O . GLY A 1 175 ? -7.009 17.050 0.943 1.00 94.12 175 GLY A O 1
ATOM 1275 N N . GLN A 1 176 ? -6.045 15.686 -0.549 1.00 95.12 176 GLN A N 1
ATOM 1276 C CA . GLN A 1 176 ? -7.314 15.175 -1.064 1.00 95.12 176 GLN A CA 1
ATOM 1277 C C . GLN A 1 176 ? -8.012 14.249 -0.057 1.00 95.12 176 GLN A C 1
ATOM 1279 O O . GLN A 1 176 ? -7.435 13.276 0.429 1.00 95.12 176 GLN A O 1
ATOM 1284 N N . VAL A 1 177 ? -9.300 14.506 0.190 1.00 96.38 177 VAL A N 1
ATOM 1285 C CA . VAL A 1 177 ? -10.189 13.584 0.914 1.00 96.38 177 VAL A CA 1
ATOM 1286 C C . VAL A 1 177 ? -10.594 12.432 -0.008 1.00 96.38 177 VAL A C 1
ATOM 1288 O O . VAL A 1 177 ? -11.091 12.657 -1.114 1.00 96.38 177 VAL A O 1
ATOM 1291 N N . VAL A 1 178 ? -10.410 11.201 0.463 1.00 96.25 178 VAL A N 1
ATOM 1292 C CA . VAL A 1 178 ? -10.623 9.958 -0.288 1.00 96.25 178 VAL A CA 1
ATOM 1293 C C . VAL A 1 178 ? -11.480 8.965 0.501 1.00 96.25 178 VAL A C 1
ATOM 1295 O O . VAL A 1 178 ? -11.610 9.059 1.725 1.00 96.25 178 VAL A O 1
ATOM 1298 N N . ARG A 1 179 ? -12.098 8.014 -0.205 1.00 95.94 179 ARG A N 1
ATOM 1299 C CA . ARG A 1 179 ? -12.899 6.931 0.394 1.00 95.94 179 ARG A CA 1
ATOM 1300 C C . ARG A 1 179 ? -12.209 5.578 0.282 1.00 95.94 179 ARG A C 1
ATOM 1302 O O . ARG A 1 179 ? -11.472 5.361 -0.677 1.00 95.94 179 ARG A O 1
ATOM 1309 N N . GLY A 1 180 ? -12.509 4.650 1.188 1.00 94.19 180 GLY A N 1
ATOM 1310 C CA . GLY A 1 180 ? -12.073 3.255 1.076 1.00 94.19 180 GLY A CA 1
ATOM 1311 C C . GLY A 1 180 ? -12.451 2.664 -0.289 1.00 94.19 180 GLY A C 1
ATOM 1312 O O . GLY A 1 180 ? -13.562 2.871 -0.779 1.00 94.19 180 GLY A O 1
ATOM 1313 N N . GLY A 1 181 ? -11.505 1.991 -0.946 1.00 94.00 181 GLY A N 1
ATOM 1314 C CA . GLY A 1 181 ? -11.673 1.457 -2.302 1.00 94.00 181 GLY A CA 1
ATOM 1315 C C . GLY A 1 181 ? -11.552 2.477 -3.449 1.00 94.00 181 GLY A C 1
ATOM 1316 O O . GLY A 1 181 ? -11.578 2.072 -4.610 1.00 94.00 181 GLY A O 1
ATOM 1317 N N . GLN A 1 182 ? -11.373 3.777 -3.181 1.00 96.06 182 GLN A N 1
ATOM 1318 C CA . GLN A 1 182 ? -11.120 4.781 -4.225 1.00 96.06 182 GLN A CA 1
ATOM 1319 C C . GLN A 1 182 ? -9.700 4.630 -4.809 1.00 96.06 182 GLN A C 1
ATOM 1321 O O . GLN A 1 182 ? -8.753 4.591 -4.027 1.00 96.06 182 GLN A O 1
ATOM 1326 N N . PRO A 1 183 ? -9.505 4.612 -6.143 1.00 96.19 183 PRO A N 1
ATOM 1327 C CA . PRO A 1 183 ? -8.172 4.580 -6.752 1.00 96.19 183 PRO A CA 1
ATOM 1328 C C . PRO A 1 183 ? -7.295 5.775 -6.352 1.00 96.19 183 PRO A C 1
ATOM 1330 O O . PRO A 1 183 ? -7.748 6.918 -6.403 1.00 96.19 183 PRO A O 1
ATOM 1333 N N . LEU A 1 184 ? -6.037 5.497 -5.998 1.00 95.19 184 LEU A N 1
ATOM 1334 C CA . LEU A 1 184 ? -5.013 6.481 -5.617 1.00 95.19 184 LEU A CA 1
ATOM 1335 C C . LEU A 1 184 ? -3.842 6.513 -6.604 1.00 95.19 184 LEU A C 1
ATOM 1337 O O . LEU A 1 184 ? -3.336 7.583 -6.925 1.00 95.19 184 LEU A O 1
ATOM 1341 N N . MET A 1 185 ? -3.423 5.357 -7.126 1.00 94.62 185 MET A N 1
ATOM 1342 C CA . MET A 1 185 ? -2.411 5.284 -8.186 1.00 94.62 185 MET A CA 1
ATOM 1343 C C . MET A 1 185 ? -2.612 4.078 -9.111 1.00 94.62 185 MET A C 1
ATOM 1345 O O . MET A 1 185 ? -3.270 3.094 -8.759 1.00 94.62 185 MET A O 1
ATOM 1349 N N . ARG A 1 186 ? -2.015 4.148 -10.300 1.00 95.12 186 ARG A N 1
ATOM 1350 C CA . ARG A 1 186 ? -1.798 3.021 -11.213 1.00 95.12 186 ARG A CA 1
ATOM 1351 C C . ARG A 1 186 ? -0.316 2.694 -11.240 1.00 95.12 186 ARG A C 1
ATOM 1353 O O . ARG A 1 186 ? 0.516 3.601 -11.230 1.00 95.12 186 ARG A O 1
ATOM 1360 N N . THR A 1 187 ? -0.003 1.407 -11.281 1.00 94.00 187 THR A N 1
ATOM 1361 C CA . THR A 1 187 ? 1.369 0.916 -11.188 1.00 94.00 187 THR A CA 1
ATOM 1362 C C . THR A 1 187 ? 1.656 -0.097 -12.286 1.00 94.00 187 THR A C 1
ATOM 1364 O O . THR A 1 187 ? 0.908 -1.055 -12.487 1.00 94.00 187 THR A O 1
ATOM 1367 N N . ASP A 1 188 ? 2.741 0.125 -13.025 1.00 94.31 188 ASP A N 1
ATOM 1368 C CA . ASP A 1 188 ? 3.208 -0.821 -14.037 1.00 94.31 188 ASP A CA 1
ATOM 1369 C C . ASP A 1 188 ? 4.008 -1.938 -13.353 1.00 94.31 188 ASP A C 1
ATOM 1371 O O . ASP A 1 188 ? 5.218 -1.837 -13.135 1.00 94.31 188 ASP A O 1
ATOM 1375 N N . LEU A 1 189 ? 3.298 -3.001 -12.960 1.00 93.06 189 LEU A N 1
ATOM 1376 C CA . LEU A 1 189 ? 3.883 -4.152 -12.270 1.00 93.06 189 LEU A CA 1
ATOM 1377 C C . LEU A 1 189 ? 4.946 -4.869 -13.117 1.00 93.06 189 LEU A C 1
ATOM 1379 O O . LEU A 1 189 ? 5.873 -5.447 -12.550 1.00 93.06 189 LEU A O 1
ATOM 1383 N N . ASP A 1 190 ? 4.837 -4.823 -14.446 1.00 91.94 190 ASP A N 1
ATOM 1384 C CA . ASP A 1 190 ? 5.778 -5.485 -15.350 1.00 91.94 190 ASP A CA 1
ATOM 1385 C C . ASP A 1 190 ? 7.049 -4.643 -15.529 1.00 91.94 190 ASP A C 1
ATOM 1387 O O . ASP A 1 190 ? 8.147 -5.198 -15.563 1.00 91.94 190 ASP A O 1
ATOM 1391 N N . ALA A 1 191 ? 6.943 -3.309 -15.528 1.00 91.69 191 ALA A N 1
ATOM 1392 C CA . ALA A 1 191 ? 8.101 -2.418 -15.449 1.00 91.69 191 ALA A CA 1
ATOM 1393 C C . ALA A 1 191 ? 8.822 -2.508 -14.090 1.00 91.69 191 ALA A C 1
ATOM 1395 O O . ALA A 1 191 ? 10.053 -2.509 -14.055 1.00 91.69 191 ALA A O 1
ATOM 1396 N N . ILE A 1 192 ? 8.081 -2.625 -12.979 1.00 90.94 192 ILE A N 1
ATOM 1397 C CA . ILE A 1 192 ? 8.649 -2.800 -11.629 1.00 90.94 192 ILE A CA 1
ATOM 1398 C C . ILE A 1 192 ? 9.411 -4.134 -11.546 1.00 90.94 192 ILE A C 1
ATOM 1400 O O . ILE A 1 192 ? 10.610 -4.144 -11.261 1.00 90.94 192 ILE A O 1
ATOM 1404 N N . ARG A 1 193 ? 8.763 -5.255 -11.899 1.00 90.50 193 ARG A N 1
ATOM 1405 C CA . ARG A 1 193 ? 9.397 -6.589 -11.924 1.00 90.50 193 ARG A CA 1
ATOM 1406 C C . ARG A 1 193 ? 10.541 -6.662 -12.944 1.00 90.50 193 ARG A C 1
ATOM 1408 O O . ARG A 1 193 ? 11.577 -7.259 -12.665 1.00 90.50 193 ARG A O 1
ATOM 1415 N N . GLY A 1 194 ? 10.396 -6.010 -14.099 1.00 90.38 194 GLY A N 1
ATOM 1416 C CA . GLY A 1 194 ? 11.419 -5.916 -15.146 1.00 90.38 194 GLY A CA 1
ATOM 1417 C C . GLY A 1 194 ? 12.661 -5.107 -14.752 1.00 90.38 194 GLY A C 1
ATOM 1418 O O . GLY A 1 194 ? 13.733 -5.335 -15.310 1.00 90.38 194 GLY A O 1
ATOM 1419 N N . ALA A 1 195 ? 12.549 -4.214 -13.764 1.00 88.81 195 ALA A N 1
ATOM 1420 C CA . ALA A 1 195 ? 13.686 -3.531 -13.147 1.00 88.81 195 ALA A CA 1
ATOM 1421 C C . ALA A 1 195 ? 14.407 -4.379 -12.076 1.00 88.81 195 ALA A C 1
ATOM 1423 O O . ALA A 1 195 ? 15.442 -3.956 -11.563 1.00 88.81 195 ALA A O 1
ATOM 1424 N N . GLY A 1 196 ? 13.897 -5.576 -11.758 1.00 89.62 196 GLY A N 1
ATOM 1425 C CA . GLY A 1 196 ? 14.502 -6.504 -10.800 1.00 89.62 196 GLY A CA 1
ATOM 1426 C C . GLY A 1 196 ? 14.136 -6.255 -9.335 1.00 89.62 196 GLY A C 1
ATOM 1427 O O . GLY A 1 196 ? 14.764 -6.851 -8.464 1.00 89.62 196 GLY A O 1
ATOM 1428 N N . VAL A 1 197 ? 13.139 -5.408 -9.056 1.00 88.81 197 VAL A N 1
ATOM 1429 C CA . VAL A 1 197 ? 12.640 -5.147 -7.696 1.00 88.81 197 VAL A CA 1
ATOM 1430 C C . VAL A 1 197 ? 11.293 -5.845 -7.435 1.00 88.81 197 VAL A C 1
ATOM 1432 O O . VAL A 1 197 ? 10.472 -5.954 -8.353 1.00 88.81 197 VAL A O 1
ATOM 1435 N N . PRO A 1 198 ? 11.022 -6.310 -6.198 1.00 91.56 198 PRO A N 1
ATOM 1436 C CA . PRO A 1 198 ? 9.705 -6.805 -5.800 1.00 91.56 198 PRO A CA 1
ATOM 1437 C C . PRO A 1 198 ? 8.612 -5.746 -5.990 1.00 91.56 198 PRO A C 1
ATOM 1439 O O . PRO A 1 198 ? 8.828 -4.567 -5.710 1.00 91.56 198 PRO A O 1
ATOM 1442 N N . ALA A 1 199 ? 7.424 -6.171 -6.429 1.00 94.06 199 ALA A N 1
ATOM 1443 C CA . ALA A 1 199 ? 6.267 -5.294 -6.655 1.00 94.06 199 ALA A CA 1
ATOM 1444 C C . ALA A 1 199 ? 5.287 -5.242 -5.466 1.00 94.06 199 ALA A C 1
ATOM 1446 O O . ALA A 1 199 ? 4.237 -4.604 -5.551 1.00 94.06 199 ALA A O 1
ATOM 1447 N N . THR A 1 200 ? 5.631 -5.913 -4.368 1.00 95.12 200 THR A N 1
ATOM 1448 C CA . THR A 1 200 ? 4.799 -6.134 -3.185 1.00 95.12 200 THR A CA 1
ATOM 1449 C C . THR A 1 200 ? 4.293 -4.824 -2.576 1.00 95.12 200 THR A C 1
ATOM 1451 O O . THR A 1 200 ? 5.060 -3.887 -2.357 1.00 95.12 200 THR A O 1
ATOM 1454 N N . VAL A 1 201 ? 2.990 -4.745 -2.306 1.00 95.88 201 VAL A N 1
ATOM 1455 C CA . VAL A 1 201 ? 2.335 -3.568 -1.719 1.00 95.88 201 VAL A CA 1
ATOM 1456 C C . VAL A 1 201 ? 2.250 -3.739 -0.210 1.00 95.88 201 VAL A C 1
ATOM 1458 O O . VAL A 1 201 ? 1.707 -4.728 0.271 1.00 95.88 201 VAL A O 1
ATOM 1461 N N . MET A 1 202 ? 2.762 -2.776 0.544 1.00 94.94 202 MET A N 1
ATOM 1462 C CA . MET A 1 202 ? 2.815 -2.804 2.004 1.00 94.94 202 MET A CA 1
ATOM 1463 C C . MET A 1 202 ? 1.864 -1.753 2.576 1.00 94.94 202 MET A C 1
ATOM 1465 O O . MET A 1 202 ? 1.880 -0.599 2.146 1.00 94.94 202 MET A O 1
ATOM 1469 N N . VAL A 1 203 ? 1.045 -2.156 3.550 1.00 95.19 203 VAL A N 1
ATOM 1470 C CA . VAL A 1 203 ? 0.161 -1.268 4.315 1.00 95.19 203 VAL A CA 1
ATOM 1471 C C . VAL A 1 203 ? 0.616 -1.286 5.768 1.00 95.19 203 VAL A C 1
ATOM 1473 O O . VAL A 1 203 ? 0.570 -2.331 6.419 1.00 95.19 203 VAL A O 1
ATOM 1476 N N . VAL A 1 204 ? 1.069 -0.137 6.269 1.00 93.38 204 VAL A N 1
ATOM 1477 C CA . VAL A 1 204 ? 1.644 0.019 7.613 1.00 93.38 204 VAL A CA 1
ATOM 1478 C C . VAL A 1 204 ? 0.851 1.063 8.390 1.00 93.38 204 VAL A C 1
ATOM 1480 O O . VAL A 1 204 ? 0.661 2.182 7.916 1.00 93.38 204 VAL A O 1
ATOM 1483 N N . VAL A 1 205 ? 0.415 0.718 9.601 1.00 91.56 205 VAL A N 1
ATOM 1484 C CA . VAL A 1 205 ? -0.179 1.665 10.550 1.00 91.56 205 VAL A CA 1
ATOM 1485 C C . VAL A 1 205 ? 0.954 2.340 11.317 1.00 91.56 205 VAL A C 1
ATOM 1487 O O . VAL A 1 205 ? 1.592 1.720 12.171 1.00 91.56 205 VAL A O 1
ATOM 1490 N N . MET A 1 206 ? 1.201 3.612 11.008 1.00 86.81 206 MET A N 1
ATOM 1491 C CA . MET A 1 206 ? 2.245 4.440 11.616 1.00 86.81 206 MET A CA 1
ATOM 1492 C C . MET A 1 206 ? 1.767 4.988 12.968 1.00 86.81 206 MET A C 1
ATOM 1494 O O . MET A 1 206 ? 1.519 6.180 13.125 1.00 86.81 206 MET A O 1
ATOM 1498 N N . SER A 1 207 ? 1.599 4.103 13.953 1.00 72.75 207 SER A N 1
ATOM 1499 C CA . SER A 1 207 ? 1.230 4.482 15.321 1.00 72.75 207 SER A CA 1
ATOM 1500 C C . SER A 1 207 ? 2.425 4.374 16.265 1.00 72.75 207 SER A C 1
ATOM 1502 O O . SER A 1 207 ? 3.094 3.344 16.318 1.00 72.75 207 SER A O 1
ATOM 1504 N N . THR A 1 208 ? 2.672 5.434 17.034 1.00 55.09 208 THR A N 1
ATOM 1505 C CA . THR A 1 208 ? 3.768 5.541 18.012 1.00 55.09 208 THR A CA 1
ATOM 1506 C C . THR A 1 208 ? 3.446 4.916 19.376 1.00 55.09 208 THR A C 1
ATOM 1508 O O . THR A 1 208 ? 4.244 5.038 20.301 1.00 55.09 208 THR A O 1
ATOM 1511 N N . ASP A 1 209 ? 2.277 4.284 19.523 1.00 57.91 209 ASP A N 1
ATOM 1512 C CA . ASP A 1 209 ? 1.791 3.678 20.767 1.00 57.91 209 ASP A CA 1
ATOM 1513 C C . ASP A 1 209 ? 1.775 2.144 20.660 1.00 57.91 209 ASP A C 1
ATOM 1515 O O . ASP A 1 209 ? 0.994 1.561 19.904 1.00 57.91 209 ASP A O 1
ATOM 1519 N N . ASP A 1 210 ? 2.555 1.460 21.502 1.00 57.38 210 ASP A N 1
ATOM 1520 C CA . ASP A 1 210 ? 2.601 -0.013 21.543 1.00 57.38 210 ASP A CA 1
ATOM 1521 C C . ASP A 1 210 ? 1.246 -0.674 21.853 1.00 57.38 210 ASP A C 1
ATOM 1523 O O . ASP A 1 210 ? 1.038 -1.847 21.527 1.00 57.38 210 ASP A O 1
ATOM 1527 N N . THR A 1 211 ? 0.329 0.077 22.475 1.00 54.88 211 THR A N 1
ATOM 1528 C CA . THR A 1 211 ? -0.951 -0.420 23.007 1.00 54.88 211 THR A CA 1
ATOM 1529 C C . THR A 1 211 ? -1.919 -0.951 21.951 1.00 54.88 211 THR A C 1
ATOM 1531 O O . THR A 1 211 ? -2.684 -1.862 22.264 1.00 54.88 211 THR A O 1
ATOM 1534 N N . SER A 1 212 ? -1.877 -0.435 20.719 1.00 70.06 212 SER A N 1
ATOM 1535 C CA . SER A 1 212 ? -2.751 -0.888 19.634 1.00 70.06 212 SER A CA 1
ATOM 1536 C C . SER A 1 212 ? -2.288 -2.235 19.084 1.00 70.06 212 SER A C 1
ATOM 1538 O O . SER A 1 212 ? -1.138 -2.387 18.647 1.00 70.06 212 SER A O 1
ATOM 1540 N N . LYS A 1 213 ? -3.186 -3.220 19.057 1.00 78.38 213 LYS A N 1
ATOM 1541 C CA . LYS A 1 213 ? -2.978 -4.460 18.308 1.00 78.38 213 LYS A CA 1
ATOM 1542 C C . LYS A 1 213 ? -3.376 -4.246 16.856 1.00 78.38 213 LYS A C 1
ATOM 1544 O O . LYS A 1 213 ? -4.287 -3.484 16.550 1.00 78.38 213 LYS A O 1
ATOM 1549 N N . VAL A 1 214 ? -2.673 -4.935 15.966 1.00 85.06 214 VAL A N 1
ATOM 1550 C CA . VAL A 1 214 ? -2.969 -4.947 14.537 1.00 85.06 214 VAL A CA 1
ATOM 1551 C C . VAL A 1 214 ? -2.941 -6.401 14.091 1.00 85.06 214 VAL A C 1
ATOM 1553 O O . VAL A 1 214 ? -1.902 -7.056 14.174 1.00 85.06 214 VAL A O 1
ATOM 1556 N N . GLU A 1 215 ? -4.094 -6.909 13.675 1.00 87.94 215 GLU A N 1
ATOM 1557 C CA . GLU A 1 215 ? -4.275 -8.267 13.166 1.00 87.94 215 GLU A CA 1
ATOM 1558 C C . GLU A 1 215 ? -4.389 -8.198 11.639 1.00 87.94 215 GLU A C 1
ATOM 1560 O O . GLU A 1 215 ? -5.141 -7.381 11.111 1.00 87.94 215 GLU A O 1
ATOM 1565 N N . GLY A 1 216 ? -3.597 -9.004 10.927 1.00 89.25 216 GLY A N 1
ATOM 1566 C CA . GLY A 1 216 ? -3.538 -9.006 9.464 1.00 89.25 216 GLY A CA 1
ATOM 1567 C C . GLY A 1 216 ? -4.117 -10.282 8.864 1.00 89.25 216 GLY A C 1
ATOM 1568 O O . GLY A 1 216 ? -3.814 -11.381 9.334 1.00 89.25 216 GLY A O 1
ATOM 1569 N N . HIS A 1 217 ? -4.917 -10.133 7.810 1.00 90.75 217 HIS A N 1
ATOM 1570 C CA . HIS A 1 217 ? -5.375 -11.244 6.976 1.00 90.75 217 HIS A CA 1
ATOM 1571 C C . HIS A 1 217 ? -4.200 -11.863 6.199 1.00 90.75 217 HIS A C 1
ATOM 1573 O O . HIS A 1 217 ? -3.230 -11.180 5.868 1.00 90.75 217 HIS A O 1
ATOM 1579 N N . LEU A 1 218 ? -4.279 -13.166 5.916 1.00 94.38 218 LEU A N 1
ATOM 1580 C CA . LEU A 1 218 ? -3.234 -13.941 5.241 1.00 94.38 218 LEU A CA 1
ATOM 1581 C C . LEU A 1 218 ? -3.850 -14.880 4.200 1.00 94.38 218 LEU A C 1
ATOM 1583 O O . LEU A 1 218 ? -4.867 -15.525 4.454 1.00 94.38 218 LEU A O 1
ATOM 1587 N N . GLY A 1 219 ? -3.187 -15.015 3.052 1.00 94.88 219 GLY A N 1
ATOM 1588 C CA . GLY A 1 219 ? -3.703 -15.762 1.904 1.00 94.88 219 GLY A CA 1
ATOM 1589 C C . GLY A 1 219 ? -4.352 -14.851 0.853 1.00 94.88 219 GLY A C 1
ATOM 1590 O O . GLY A 1 219 ? -4.077 -13.653 0.823 1.00 94.88 219 GLY A O 1
ATOM 1591 N N . PRO A 1 220 ? -5.183 -15.390 -0.055 1.00 96.00 220 PRO A N 1
ATOM 1592 C CA . PRO A 1 220 ? -5.826 -14.595 -1.098 1.00 96.00 220 PRO A CA 1
ATOM 1593 C C . PRO A 1 220 ? -6.676 -13.454 -0.526 1.00 96.00 220 PRO A C 1
ATOM 1595 O O . PRO A 1 220 ? -7.399 -13.650 0.453 1.00 96.00 220 PRO A O 1
ATOM 1598 N N . VAL A 1 221 ? -6.606 -12.283 -1.162 1.00 96.31 221 VAL A N 1
ATOM 1599 C CA . VAL A 1 221 ? -7.423 -11.107 -0.835 1.00 96.31 221 VAL A CA 1
ATOM 1600 C C . VAL A 1 221 ? -7.768 -10.333 -2.110 1.00 96.31 221 VAL A C 1
ATOM 1602 O O . VAL A 1 221 ? -6.929 -10.188 -3.006 1.00 96.31 221 VAL A O 1
ATOM 1605 N N . ALA A 1 222 ? -8.997 -9.838 -2.217 1.00 95.69 222 ALA A N 1
ATOM 1606 C CA . ALA A 1 222 ? -9.417 -8.931 -3.278 1.00 95.69 222 ALA A CA 1
ATOM 1607 C C . ALA A 1 222 ? -9.321 -7.460 -2.840 1.00 95.69 222 ALA A C 1
ATOM 1609 O O . ALA A 1 222 ? -9.429 -7.111 -1.664 1.00 95.69 222 ALA A O 1
ATOM 1610 N N . GLN A 1 223 ? -9.139 -6.571 -3.814 1.00 94.00 223 GLN A N 1
ATOM 1611 C CA . GLN A 1 223 ? -9.176 -5.126 -3.608 1.00 94.00 223 GLN A CA 1
ATOM 1612 C C . GLN A 1 223 ? -10.497 -4.698 -2.947 1.00 94.00 223 GLN A C 1
ATOM 1614 O O . GLN A 1 223 ? -11.573 -4.941 -3.491 1.00 94.00 223 GLN A O 1
ATOM 1619 N N . GLY A 1 224 ? -10.408 -4.032 -1.793 1.00 93.12 224 GLY A N 1
ATOM 1620 C CA . GLY A 1 224 ? -11.574 -3.613 -1.008 1.00 93.12 224 GLY A CA 1
ATOM 1621 C C . GLY A 1 224 ? -12.100 -4.630 0.018 1.00 93.12 224 GLY A C 1
ATOM 1622 O O . GLY A 1 224 ? -13.046 -4.299 0.727 1.00 93.12 224 GLY A O 1
ATOM 1623 N N . GLU A 1 225 ? -11.511 -5.824 0.141 1.00 94.31 225 GLU A N 1
ATOM 1624 C CA . GLU A 1 225 ? -11.757 -6.739 1.273 1.00 94.31 225 GLU A CA 1
ATOM 1625 C C . GLU A 1 225 ? -10.923 -6.348 2.506 1.00 94.31 225 GLU A C 1
ATOM 1627 O O . GLU A 1 225 ? -10.001 -5.545 2.403 1.00 94.31 225 GLU A O 1
ATOM 1632 N N . GLU A 1 226 ? -11.227 -6.900 3.682 1.00 94.50 226 GLU A N 1
ATOM 1633 C CA . GLU A 1 226 ? -10.475 -6.656 4.924 1.00 94.50 226 GLU A CA 1
ATOM 1634 C C . GLU A 1 226 ? -9.030 -7.186 4.839 1.00 94.50 226 GLU A C 1
ATOM 1636 O O . GLU A 1 226 ? -8.810 -8.362 4.554 1.00 94.50 226 GLU A O 1
ATOM 1641 N N . LEU A 1 227 ? -8.045 -6.319 5.112 1.00 94.19 227 LEU A N 1
ATOM 1642 C CA . LEU A 1 227 ? -6.619 -6.676 5.151 1.00 94.19 227 LEU A CA 1
ATOM 1643 C C . LEU A 1 227 ? -6.021 -6.539 6.555 1.00 94.19 227 LEU A C 1
ATOM 1645 O O . LEU A 1 227 ? -5.233 -7.391 6.963 1.00 94.19 227 LEU A O 1
ATOM 1649 N N . LEU A 1 228 ? -6.373 -5.478 7.287 1.00 92.75 228 LEU A N 1
ATOM 1650 C CA . LEU A 1 228 ? -5.886 -5.218 8.644 1.00 92.75 228 LEU A CA 1
ATOM 1651 C C . LEU A 1 228 ? -7.032 -4.789 9.558 1.00 92.75 228 LEU A C 1
ATOM 1653 O O . LEU A 1 228 ? -7.894 -4.006 9.162 1.00 92.75 228 LEU A O 1
ATOM 1657 N N . ARG A 1 229 ? -6.980 -5.233 10.811 1.00 91.06 229 ARG A N 1
ATOM 1658 C CA . ARG A 1 229 ? -7.891 -4.840 11.885 1.00 91.06 229 ARG A CA 1
ATOM 1659 C C . ARG A 1 229 ? -7.099 -4.277 13.057 1.00 91.06 229 ARG A C 1
ATOM 1661 O O . ARG A 1 229 ? -6.188 -4.933 13.558 1.00 91.06 229 ARG A O 1
ATOM 1668 N N . VAL A 1 230 ? -7.449 -3.072 13.492 1.00 87.75 230 VAL A N 1
ATOM 1669 C CA . VAL A 1 230 ? -6.820 -2.372 14.620 1.00 87.75 230 VAL A CA 1
ATOM 1670 C C . VAL A 1 230 ? -7.702 -2.529 15.857 1.00 87.75 230 VAL A C 1
ATOM 1672 O O . VAL A 1 230 ? -8.915 -2.330 15.774 1.00 87.75 230 VAL A O 1
ATOM 1675 N N . ILE A 1 231 ? -7.115 -2.928 16.990 1.00 81.69 231 ILE A N 1
ATOM 1676 C CA . ILE A 1 231 ? -7.819 -3.301 18.234 1.00 81.69 231 ILE A CA 1
ATOM 1677 C C . ILE A 1 231 ? -7.150 -2.640 19.443 1.00 81.69 231 ILE A C 1
ATOM 1679 O O . ILE A 1 231 ? -5.915 -2.801 19.588 1.00 81.69 231 ILE A O 1
#

Radius of gyration: 29.03 Å; chains: 1; bounding box: 80×63×81 Å

pLDDT: mean 71.52, std 26.39, range [27.38, 96.94]

Sequence (231 aa):
MPRWRSSPSWWTSSRRCCRRRQARGTTLRGLRDGSAAPRPSALLSCGCFCWFLGERCLLMAVADKSALGEDLPATDGSRPRPAGEVLLSPVSGMAMRMSDVDDPVFSSGMLGKGAAVEPSSGVVCSPADGTVSVVARAKHALCMTTKTGLDVLVHVGIDSVGLGGAPFDLLCDEGQVVRGGQPLMRTDLDAIRGAGVPATVMVVVMSTDDTSKVEGHLGPVAQGEELLRVI